Protein AF-A0A5C8A5T3-F1 (afdb_monomer_lite)

Foldseek 3Di:
DDDDDDDPPPPPPPPDDPQPPFAAFFDDFDWDDLQADDDQKAWDTKGDLPPQKIKTWIFDPDPVAGFIWIWIWHADPVRHTDTQEIDDGDHPFPDWDKTWDADVVPGSKTWIFIWTDDQATQFTFTWTDDSYIDTQATAQKFAFDWDDDPPDTDTGGHHQRNQWGWDDDPQKIKIAGNDQWMFGQDPLPPDGGDIDGRSQWMWMAHPVQTIWIGGNNDIHRHDGDD

Structure (mmCIF, N/CA/C/O backbone):
data_AF-A0A5C8A5T3-F1
#
_entry.id   AF-A0A5C8A5T3-F1
#
loop_
_atom_site.group_PDB
_atom_site.id
_atom_site.type_symbol
_atom_site.label_atom_id
_atom_site.label_alt_id
_atom_site.label_comp_id
_atom_site.label_asym_id
_atom_site.label_entity_id
_atom_site.label_seq_id
_atom_site.pdbx_PDB_ins_code
_atom_site.Cartn_x
_atom_site.Cartn_y
_atom_site.Cartn_z
_atom_site.occupancy
_atom_site.B_iso_or_equiv
_atom_site.auth_seq_id
_atom_site.auth_comp_id
_atom_site.auth_asym_id
_atom_site.auth_atom_id
_atom_site.pdbx_PDB_model_num
ATOM 1 N N . MET A 1 1 ? 8.417 -23.555 -68.504 1.00 39.66 1 MET A N 1
ATOM 2 C CA . MET A 1 1 ? 8.091 -22.114 -68.454 1.00 39.66 1 MET A CA 1
ATOM 3 C C . MET A 1 1 ? 7.221 -21.912 -67.224 1.00 39.66 1 MET A C 1
ATOM 5 O O . MET A 1 1 ? 6.251 -22.641 -67.072 1.00 39.66 1 MET A O 1
ATOM 9 N N . ALA A 1 2 ? 7.712 -21.116 -66.277 1.00 37.03 2 ALA A N 1
ATOM 10 C CA . ALA A 1 2 ? 7.408 -21.208 -64.850 1.00 37.03 2 ALA A CA 1
ATOM 11 C C . ALA A 1 2 ? 5.999 -20.727 -64.459 1.00 37.03 2 ALA A C 1
ATOM 13 O O . ALA A 1 2 ? 5.539 -19.694 -64.942 1.00 37.03 2 ALA A O 1
ATOM 14 N N . LEU A 1 3 ? 5.366 -21.459 -63.534 1.00 40.53 3 LEU A N 1
ATOM 15 C CA . LEU A 1 3 ? 4.264 -20.965 -62.711 1.00 40.53 3 LEU A CA 1
ATOM 16 C C . LEU A 1 3 ? 4.840 -20.018 -61.649 1.00 40.53 3 LEU A C 1
ATOM 18 O O . LEU A 1 3 ? 5.664 -20.434 -60.837 1.00 40.53 3 LEU A O 1
ATOM 22 N N . LEU A 1 4 ? 4.397 -18.761 -61.645 1.00 39.84 4 LEU A N 1
ATOM 23 C CA . LEU A 1 4 ? 4.638 -17.823 -60.551 1.00 39.84 4 LEU A CA 1
ATOM 24 C C . LEU A 1 4 ? 3.525 -17.995 -59.516 1.00 39.84 4 LEU A C 1
ATOM 26 O O . LEU A 1 4 ? 2.374 -17.641 -59.758 1.00 39.84 4 LEU A O 1
ATOM 30 N N . TRP A 1 5 ? 3.882 -18.568 -58.369 1.00 37.88 5 TRP A N 1
ATOM 31 C CA . TRP A 1 5 ? 3.085 -18.506 -57.151 1.00 37.88 5 TRP A CA 1
ATOM 32 C C . TRP A 1 5 ? 3.092 -17.073 -56.616 1.00 37.88 5 TRP A C 1
ATOM 34 O O . TRP A 1 5 ? 4.140 -16.531 -56.267 1.00 37.88 5 TRP A O 1
ATOM 44 N N . SER A 1 6 ? 1.913 -16.463 -56.540 1.00 42.59 6 SER A N 1
ATOM 45 C CA . SER A 1 6 ? 1.683 -15.234 -55.789 1.00 42.59 6 SER A CA 1
ATOM 46 C C . SER A 1 6 ? 1.692 -15.570 -54.298 1.00 42.59 6 SER A C 1
ATOM 48 O O . SER A 1 6 ? 0.745 -16.155 -53.779 1.00 42.59 6 SER A O 1
ATOM 50 N N . GLY A 1 7 ? 2.795 -15.251 -53.620 1.00 39.56 7 GLY A N 1
ATOM 51 C CA . GLY A 1 7 ? 2.906 -15.368 -52.170 1.00 39.56 7 GLY A CA 1
ATOM 52 C C . GLY A 1 7 ? 2.033 -14.331 -51.464 1.00 39.56 7 GLY A C 1
ATOM 53 O O . GLY A 1 7 ? 2.170 -13.131 -51.698 1.00 39.56 7 GLY A O 1
ATOM 54 N N . CYS A 1 8 ? 1.147 -14.804 -50.589 1.00 41.94 8 CYS A N 1
ATOM 55 C CA . CYS A 1 8 ? 0.424 -13.991 -49.620 1.00 41.94 8 CYS A CA 1
ATOM 56 C C . CYS A 1 8 ? 1.415 -13.386 -48.615 1.00 41.94 8 CYS A C 1
ATOM 58 O O . CYS A 1 8 ? 1.887 -14.072 -47.712 1.00 41.94 8 CYS A O 1
ATOM 60 N N . GLY A 1 9 ? 1.716 -12.096 -48.755 1.00 36.25 9 GLY A N 1
ATOM 61 C CA . GLY A 1 9 ? 2.409 -11.306 -47.740 1.00 36.25 9 GLY A CA 1
ATOM 62 C C . GLY A 1 9 ? 1.449 -10.889 -46.629 1.00 36.25 9 GLY A C 1
ATOM 63 O O . GLY A 1 9 ? 1.111 -9.717 -46.512 1.00 36.25 9 GLY A O 1
ATOM 64 N N . GLY A 1 10 ? 0.971 -11.851 -45.841 1.00 37.16 10 GLY A N 1
ATOM 65 C CA . GLY A 1 10 ? 0.348 -11.566 -44.554 1.00 37.16 10 GLY A CA 1
ATOM 66 C C . GLY A 1 10 ? 1.459 -11.337 -43.541 1.00 37.16 10 GLY A C 1
ATOM 67 O O . GLY A 1 10 ? 1.995 -12.301 -43.002 1.00 37.16 10 GLY A O 1
ATOM 68 N N . GLY A 1 11 ? 1.846 -10.078 -43.334 1.00 37.31 11 GLY A N 1
ATOM 69 C CA . GLY A 1 11 ? 2.724 -9.692 -42.236 1.00 37.31 11 GLY A CA 1
ATOM 70 C C . GLY A 1 11 ? 2.036 -10.029 -40.921 1.00 37.31 11 GLY A C 1
ATOM 71 O O . GLY A 1 11 ? 1.219 -9.253 -40.433 1.00 37.31 11 GLY A O 1
ATOM 72 N N . GLY A 1 12 ? 2.322 -11.217 -40.391 1.00 36.78 12 GLY A N 1
ATOM 73 C CA . GLY A 1 12 ? 1.976 -11.592 -39.033 1.00 36.78 12 GLY A CA 1
ATOM 74 C C . GLY A 1 12 ? 2.752 -10.681 -38.101 1.00 36.78 12 GLY A C 1
ATOM 75 O O . GLY A 1 12 ? 3.914 -10.938 -37.806 1.00 36.78 12 GLY A O 1
ATOM 76 N N . GLN A 1 13 ? 2.124 -9.579 -37.706 1.00 44.47 13 GLN A N 1
ATOM 77 C CA . GLN A 1 13 ? 2.553 -8.802 -36.561 1.00 44.47 13 GLN A CA 1
ATOM 78 C C . GLN A 1 13 ? 2.568 -9.780 -35.385 1.00 44.47 13 GLN A C 1
ATOM 80 O O . GLN A 1 13 ? 1.523 -10.342 -35.047 1.00 44.47 13 GLN A O 1
ATOM 85 N N . GLU A 1 14 ? 3.756 -10.063 -34.842 1.00 41.38 14 GLU A N 1
ATOM 86 C CA . GLU A 1 14 ? 3.867 -10.828 -33.602 1.00 41.38 14 GLU A CA 1
ATOM 87 C C . GLU A 1 14 ? 2.905 -10.193 -32.595 1.00 41.38 14 GLU A C 1
ATOM 89 O O . GLU A 1 14 ? 2.895 -8.959 -32.476 1.00 41.38 14 GLU A O 1
ATOM 94 N N . PRO A 1 15 ? 2.043 -10.980 -31.925 1.00 44.34 15 PRO A N 1
ATOM 95 C CA . PRO A 1 15 ? 1.207 -10.422 -30.885 1.00 44.34 15 PRO A CA 1
ATOM 96 C C . PRO A 1 15 ? 2.156 -9.782 -29.877 1.00 44.34 15 PRO A C 1
ATOM 98 O O . PRO A 1 15 ? 3.018 -10.455 -29.307 1.00 44.34 15 PRO A O 1
ATOM 101 N N . GLY A 1 16 ? 2.031 -8.462 -29.724 1.00 43.88 16 GLY A N 1
ATOM 102 C CA . GLY A 1 16 ? 2.739 -7.739 -28.683 1.00 43.88 16 GLY A CA 1
ATOM 103 C C . GLY A 1 16 ? 2.479 -8.409 -27.332 1.00 43.88 16 GLY A C 1
ATOM 104 O O . GLY A 1 16 ? 1.502 -9.159 -27.199 1.00 43.88 16 GLY A O 1
ATOM 105 N N . PRO A 1 17 ? 3.341 -8.172 -26.330 1.00 42.84 17 PRO A N 1
ATOM 106 C CA . PRO A 1 17 ? 3.085 -8.676 -24.989 1.00 42.84 17 PRO A CA 1
ATOM 107 C C . PRO A 1 17 ? 1.630 -8.358 -24.611 1.00 42.84 17 PRO A C 1
ATOM 109 O O . PRO A 1 17 ? 1.162 -7.258 -24.928 1.00 42.84 17 PRO A O 1
ATOM 112 N N . PRO A 1 18 ? 0.891 -9.324 -24.032 1.00 45.34 18 PRO A N 1
ATOM 113 C CA . PRO A 1 18 ? -0.519 -9.132 -23.726 1.00 45.34 18 PRO A CA 1
ATOM 114 C C . PRO A 1 18 ? -0.686 -7.825 -22.955 1.00 45.34 18 PRO A C 1
ATOM 116 O O . PRO A 1 18 ? 0.118 -7.524 -22.068 1.00 45.34 18 PRO A O 1
ATOM 119 N N . ALA A 1 19 ? -1.701 -7.041 -23.330 1.00 49.53 19 ALA A N 1
ATOM 120 C CA . ALA A 1 19 ? -2.036 -5.825 -22.608 1.00 49.53 19 ALA A CA 1
ATOM 121 C C . ALA A 1 19 ? -2.160 -6.171 -21.123 1.00 49.53 19 ALA A C 1
ATOM 123 O O . ALA A 1 19 ? -2.786 -7.173 -20.767 1.00 49.53 19 ALA A O 1
ATOM 124 N N . ILE A 1 20 ? -1.524 -5.374 -20.267 1.00 54.00 20 ILE A N 1
ATOM 125 C CA . ILE A 1 20 ? -1.700 -5.527 -18.831 1.00 54.00 20 ILE A CA 1
ATOM 126 C C . ILE A 1 20 ? -3.166 -5.235 -18.541 1.00 54.00 20 ILE A C 1
ATOM 128 O O . ILE A 1 20 ? -3.625 -4.104 -18.681 1.00 54.00 20 ILE A O 1
ATOM 132 N N . GLU A 1 21 ? -3.909 -6.274 -18.178 1.00 57.16 21 GLU A N 1
ATOM 133 C CA . GLU A 1 21 ? -5.245 -6.113 -17.635 1.00 57.16 21 GLU A CA 1
ATOM 134 C C . GLU A 1 21 ? -5.076 -5.516 -16.238 1.00 57.16 21 GLU A C 1
ATOM 136 O O . GLU A 1 21 ? -4.643 -6.179 -15.292 1.00 57.16 21 GLU A O 1
ATOM 141 N N . HIS A 1 22 ? -5.316 -4.212 -16.133 1.00 67.62 22 HIS A N 1
ATOM 142 C CA . HIS A 1 22 ? -5.352 -3.538 -14.850 1.00 67.62 22 HIS A CA 1
ATOM 143 C C . HIS A 1 22 ? -6.471 -4.160 -14.012 1.00 67.62 22 HIS A C 1
ATOM 145 O O . HIS A 1 22 ? -7.637 -4.139 -14.401 1.00 67.62 22 HIS A O 1
ATOM 151 N N . GLY A 1 23 ? -6.095 -4.743 -12.873 1.00 86.12 23 GLY A N 1
ATOM 152 C CA . GLY A 1 23 ? -7.047 -5.275 -11.907 1.00 86.12 23 GLY A CA 1
ATOM 153 C C . GLY A 1 23 ? -7.876 -4.180 -11.225 1.00 86.12 23 GLY A C 1
ATOM 154 O O . GLY A 1 23 ? -7.932 -3.033 -11.666 1.00 86.12 23 GLY A O 1
ATOM 155 N N . ALA A 1 24 ? -8.512 -4.518 -10.108 1.00 92.62 24 ALA A N 1
ATOM 156 C CA . ALA A 1 24 ? -9.347 -3.597 -9.351 1.00 92.62 24 ALA A CA 1
ATOM 157 C C . ALA A 1 24 ? -8.577 -2.335 -8.920 1.00 92.62 24 ALA A C 1
ATOM 159 O O . ALA A 1 24 ? -7.452 -2.407 -8.414 1.00 92.62 24 ALA A O 1
ATOM 160 N N . ALA A 1 25 ? -9.209 -1.176 -9.106 1.00 96.00 25 ALA A N 1
ATOM 161 C CA . ALA A 1 25 ? -8.743 0.090 -8.554 1.00 96.00 25 ALA A CA 1
ATOM 162 C C . ALA A 1 25 ? -8.830 0.090 -7.014 1.00 96.00 25 ALA A C 1
ATOM 164 O O . ALA A 1 25 ? -9.562 -0.725 -6.440 1.00 96.00 25 ALA A O 1
ATOM 165 N N . PRO A 1 26 ? -8.115 1.004 -6.334 1.00 96.88 26 PRO A N 1
ATOM 166 C CA . PRO A 1 26 ? -8.237 1.157 -4.896 1.00 96.88 26 PRO A CA 1
ATOM 167 C C . PRO A 1 26 ? -9.672 1.452 -4.472 1.00 96.88 26 PRO A C 1
ATOM 169 O O . PRO A 1 26 ? -10.405 2.166 -5.162 1.00 96.88 26 PRO A O 1
ATOM 172 N N . VAL A 1 27 ? -10.056 0.957 -3.299 1.00 95.56 27 VAL A N 1
ATOM 173 C CA . VAL A 1 27 ? -11.342 1.292 -2.696 1.00 95.56 27 VAL A CA 1
ATOM 174 C C . VAL A 1 27 ? -11.234 2.623 -1.947 1.00 95.56 27 VAL A C 1
ATOM 176 O O . VAL A 1 27 ? -10.346 2.791 -1.104 1.00 95.56 27 VAL A O 1
ATOM 179 N N . PRO A 1 28 ? -12.118 3.595 -2.225 1.00 94.12 28 PRO A N 1
ATOM 180 C CA . PRO A 1 28 ? -12.131 4.849 -1.492 1.00 94.12 28 PRO A CA 1
ATOM 181 C C . PRO A 1 28 ? -12.803 4.628 -0.135 1.00 94.12 28 PRO A C 1
ATOM 183 O O . PRO A 1 28 ? -14.027 4.697 -0.015 1.00 94.12 28 PRO A O 1
ATOM 186 N N . LEU A 1 29 ? -12.006 4.354 0.899 1.00 94.88 29 LEU A N 1
ATOM 187 C CA . LEU A 1 29 ? -12.517 4.363 2.267 1.00 94.88 29 LEU A CA 1
ATOM 188 C C . LEU A 1 29 ? -12.867 5.794 2.682 1.00 94.88 29 LEU A C 1
ATOM 190 O O . LEU A 1 29 ? -12.173 6.755 2.337 1.00 94.88 29 LEU A O 1
ATOM 194 N N . LYS A 1 30 ? -13.959 5.939 3.433 1.00 94.81 30 LYS A N 1
ATOM 195 C CA . LYS A 1 30 ? -14.413 7.245 3.905 1.00 94.81 30 LYS A CA 1
ATOM 196 C C . LYS A 1 30 ? -13.441 7.763 4.962 1.00 94.81 30 LYS A C 1
ATOM 198 O O . LYS A 1 30 ? -13.308 7.157 6.022 1.00 94.81 30 LYS A O 1
ATOM 203 N N . VAL A 1 31 ? -12.823 8.910 4.694 1.00 94.75 31 VAL A N 1
ATOM 204 C CA . VAL A 1 31 ? -12.079 9.659 5.711 1.00 94.75 31 VAL A CA 1
ATOM 205 C C . VAL A 1 31 ? -13.078 10.297 6.672 1.00 94.75 31 VAL A C 1
ATOM 207 O O . VAL A 1 31 ? -14.065 10.900 6.242 1.00 94.75 31 VAL A O 1
ATOM 210 N N . VAL A 1 32 ? -12.842 10.135 7.968 1.00 92.31 32 VAL A N 1
ATOM 211 C CA . VAL A 1 32 ? -13.657 10.722 9.034 1.00 92.31 32 VAL A CA 1
ATOM 212 C C . VAL A 1 32 ? -12.800 11.636 9.895 1.00 92.31 32 VAL A C 1
ATOM 214 O O . VAL A 1 32 ? -11.586 11.449 9.993 1.00 92.31 32 VAL A O 1
ATOM 217 N N . ASP A 1 33 ? -13.448 12.621 10.510 1.00 86.56 33 ASP A N 1
ATOM 218 C CA . ASP A 1 33 ? -12.805 13.463 11.513 1.00 86.56 33 ASP A CA 1
ATOM 219 C C . ASP A 1 33 ? -12.298 12.610 12.680 1.00 86.56 33 ASP A C 1
ATOM 221 O O . ASP A 1 33 ? -12.789 11.501 12.924 1.00 86.56 33 ASP A O 1
ATOM 225 N N . ASP A 1 34 ? -11.330 13.156 13.414 1.00 78.38 34 ASP A N 1
ATOM 226 C CA . ASP A 1 34 ? -10.874 12.547 14.654 1.00 78.38 34 ASP A CA 1
ATOM 227 C C . ASP A 1 34 ? -12.063 12.355 15.609 1.00 78.38 34 ASP A C 1
ATOM 229 O O . ASP A 1 34 ? -12.750 13.294 16.016 1.00 78.38 34 ASP A O 1
ATOM 233 N N . ASN A 1 35 ? -12.339 11.091 15.895 1.00 72.38 35 ASN A N 1
ATOM 234 C CA . ASN A 1 35 ? -13.516 10.591 16.590 1.00 72.38 35 ASN A CA 1
ATOM 235 C C . ASN A 1 35 ? -13.137 9.903 17.910 1.00 72.38 35 ASN A C 1
ATOM 237 O O . ASN A 1 35 ? -14.004 9.308 18.558 1.00 72.38 35 ASN A O 1
ATOM 241 N N . ILE A 1 36 ? -11.862 9.977 18.304 1.00 78.38 36 ILE A N 1
ATOM 242 C CA . ILE A 1 36 ? -11.328 9.353 19.508 1.00 78.38 36 ILE A CA 1
ATOM 243 C C . ILE A 1 36 ? -10.848 10.420 20.488 1.00 78.38 36 ILE A C 1
ATOM 245 O O . ILE A 1 36 ? -10.167 11.380 20.145 1.00 78.38 36 ILE A O 1
ATOM 249 N N . ARG A 1 37 ? -11.209 10.257 21.759 1.00 69.12 37 ARG A N 1
ATOM 250 C CA . ARG A 1 37 ? -10.741 11.138 22.827 1.00 69.12 37 ARG A CA 1
ATOM 251 C C . ARG A 1 37 ? -9.329 10.712 23.237 1.00 69.12 37 ARG A C 1
ATOM 253 O O . ARG A 1 37 ? -9.187 9.816 24.065 1.00 69.12 37 ARG A O 1
ATOM 260 N N . HIS A 1 38 ? -8.290 11.336 22.681 1.00 63.03 38 HIS A N 1
ATOM 261 C CA . HIS A 1 38 ? -6.905 11.046 23.070 1.00 63.03 38 HIS A CA 1
ATOM 262 C C . HIS A 1 38 ? -6.069 12.288 23.375 1.00 63.03 38 HIS A C 1
ATOM 264 O O . HIS A 1 38 ? -6.065 13.255 22.625 1.00 63.03 38 HIS A O 1
ATOM 270 N N . ASP A 1 39 ? -5.287 12.187 24.454 1.00 54.50 39 ASP A N 1
ATOM 271 C CA . ASP A 1 39 ? -4.361 13.228 24.915 1.00 54.50 39 ASP A CA 1
ATOM 272 C C . ASP A 1 39 ? -2.906 13.006 24.432 1.00 54.50 39 ASP A C 1
ATOM 274 O O . ASP A 1 39 ? -2.034 13.816 24.742 1.00 54.50 39 ASP A O 1
ATOM 278 N N . THR A 1 40 ? -2.597 11.913 23.707 1.00 58.91 40 THR A N 1
ATOM 279 C CA . THR A 1 40 ? -1.194 11.492 23.459 1.00 58.91 40 THR A CA 1
ATOM 280 C C . THR A 1 40 ? -0.836 11.014 22.047 1.00 58.91 40 THR A C 1
ATOM 282 O O . THR A 1 40 ? 0.353 10.909 21.749 1.00 58.91 40 THR A O 1
ATOM 285 N N . LEU A 1 41 ? -1.799 10.718 21.169 1.00 69.25 41 LEU A N 1
ATOM 286 C CA . LEU A 1 41 ? -1.515 10.239 19.810 1.00 69.25 41 LEU A CA 1
ATOM 287 C C . LEU A 1 41 ? -1.545 11.390 18.802 1.00 69.25 41 LEU A C 1
ATOM 289 O O . LEU A 1 41 ? -2.533 12.112 18.713 1.00 69.25 41 LEU A O 1
ATOM 293 N N . LEU A 1 42 ? -0.490 11.524 17.994 1.00 80.31 42 LEU A N 1
ATOM 294 C CA . LEU A 1 42 ? -0.498 12.409 16.828 1.00 80.31 42 LEU A CA 1
ATOM 295 C C . LEU A 1 42 ? -1.191 11.689 15.662 1.00 80.31 42 LEU A C 1
ATOM 297 O O . LEU A 1 42 ? -0.553 10.921 14.938 1.00 80.31 42 LEU A O 1
ATOM 301 N N . ILE A 1 43 ? -2.495 11.901 15.513 1.00 86.25 43 ILE A N 1
ATOM 302 C CA . ILE A 1 43 ? -3.315 11.294 14.457 1.00 86.25 43 ILE A CA 1
ATOM 303 C C . ILE A 1 43 ? -3.213 12.142 13.187 1.00 86.25 43 ILE A C 1
ATOM 305 O O . ILE A 1 43 ? -3.358 13.361 13.233 1.00 86.25 43 ILE A O 1
ATOM 309 N N . GLN A 1 44 ? -2.968 11.496 12.048 1.00 88.06 44 GLN A N 1
ATOM 310 C CA . GLN A 1 44 ? -2.912 12.164 10.742 1.00 88.06 44 GLN A CA 1
ATOM 311 C C . GLN A 1 44 ? -4.232 12.060 9.995 1.00 88.06 44 GLN A C 1
ATOM 313 O O . GLN A 1 44 ? -4.708 13.030 9.412 1.00 88.06 44 GLN A O 1
ATOM 318 N N . THR A 1 45 ? -4.805 10.860 9.976 1.00 91.12 45 THR A N 1
ATOM 319 C CA . THR A 1 45 ? -6.039 10.578 9.252 1.00 91.12 45 THR A CA 1
ATOM 320 C C . THR A 1 45 ? -6.692 9.309 9.787 1.00 91.12 45 THR A C 1
ATOM 322 O O . THR A 1 45 ? -6.003 8.410 10.283 1.00 91.12 45 THR A O 1
ATOM 325 N N . THR A 1 46 ? -8.014 9.238 9.658 1.00 94.19 46 THR A N 1
ATOM 326 C CA . THR A 1 46 ? -8.841 8.114 10.093 1.00 94.19 46 THR A CA 1
ATOM 327 C C . THR A 1 46 ? -9.766 7.699 8.957 1.00 94.19 46 THR A C 1
ATOM 329 O O . THR A 1 46 ? -10.429 8.534 8.346 1.00 94.19 46 THR A O 1
ATOM 332 N N . PHE A 1 47 ? -9.837 6.397 8.705 1.00 95.44 47 PHE A N 1
ATOM 333 C CA . PHE A 1 47 ? -10.662 5.760 7.689 1.00 95.44 47 PHE A CA 1
ATOM 334 C C . PHE A 1 47 ? -11.721 4.878 8.348 1.00 95.44 47 PHE A C 1
ATOM 336 O O . PHE A 1 47 ? -11.413 4.078 9.233 1.00 95.44 47 PHE A O 1
ATOM 343 N N . ASP A 1 48 ? -12.961 4.998 7.889 1.00 94.62 48 ASP A N 1
ATOM 344 C CA . ASP A 1 48 ? -14.045 4.066 8.199 1.00 94.62 48 ASP A CA 1
ATOM 345 C C . ASP A 1 48 ? -13.934 2.830 7.293 1.00 94.62 48 ASP A C 1
ATOM 347 O O . ASP A 1 48 ? -13.949 2.950 6.064 1.00 94.62 48 ASP A O 1
ATOM 351 N N . VAL A 1 49 ? -13.802 1.647 7.902 1.00 93.19 49 VAL A N 1
ATOM 352 C CA . VAL A 1 49 ? -13.686 0.363 7.186 1.00 93.19 49 VAL A CA 1
ATOM 353 C C . VAL A 1 49 ? -15.063 -0.149 6.737 1.00 93.19 49 VAL A C 1
ATOM 355 O O . VAL A 1 49 ? -15.151 -0.982 5.838 1.00 93.19 49 VAL A O 1
ATOM 358 N N . GLY A 1 50 ? -16.152 0.361 7.324 1.00 90.50 50 GLY A N 1
ATOM 359 C CA . GLY A 1 50 ? -17.530 -0.003 6.981 1.00 90.50 50 GLY A CA 1
ATOM 360 C C . GLY A 1 50 ? -18.094 -1.209 7.740 1.00 90.50 50 GLY A C 1
ATOM 361 O O . GLY A 1 50 ? -19.261 -1.548 7.560 1.00 90.50 50 GLY A O 1
ATOM 362 N N . ASP A 1 51 ? -17.309 -1.837 8.618 1.00 90.19 51 ASP A N 1
ATOM 363 C CA . ASP A 1 51 ? -17.714 -2.970 9.469 1.00 90.19 51 ASP A CA 1
ATOM 364 C C . ASP A 1 51 ? -17.891 -2.581 10.951 1.00 90.19 51 ASP A C 1
ATOM 366 O O . ASP A 1 51 ? -17.958 -3.436 11.836 1.00 90.19 51 ASP A O 1
ATOM 370 N N . GLY A 1 52 ? -17.957 -1.275 11.229 1.00 90.06 52 GLY A N 1
ATOM 371 C CA . GLY A 1 52 ? -17.972 -0.722 12.585 1.00 90.06 52 GLY A CA 1
ATOM 372 C C . GLY A 1 52 ? -16.582 -0.585 13.215 1.00 90.06 52 GLY A C 1
ATOM 373 O O . GLY A 1 52 ? -16.480 -0.193 14.380 1.00 90.06 52 GLY A O 1
ATOM 374 N N . THR A 1 53 ? -15.517 -0.889 12.466 1.00 93.94 53 THR A N 1
ATOM 375 C CA . THR A 1 53 ? -14.132 -0.593 12.840 1.00 93.94 53 THR A CA 1
ATOM 376 C C . THR A 1 53 ? -13.540 0.519 11.982 1.00 93.94 53 THR A C 1
ATOM 378 O O . THR A 1 53 ? -14.048 0.875 10.918 1.00 93.94 53 THR A O 1
ATOM 381 N N . TYR A 1 54 ? -12.440 1.074 12.475 1.00 94.69 54 TYR A N 1
ATOM 382 C CA . TYR A 1 54 ? -11.726 2.181 11.861 1.00 94.69 54 TYR A CA 1
ATOM 383 C C . TYR A 1 54 ? -10.245 1.844 11.746 1.00 94.69 54 TYR A C 1
ATOM 385 O O . TYR A 1 54 ? -9.704 1.093 12.565 1.00 94.69 54 TYR A O 1
ATOM 393 N N . VAL A 1 55 ? -9.587 2.439 10.756 1.00 95.00 55 VAL A N 1
ATOM 394 C CA . VAL A 1 55 ? -8.130 2.433 10.616 1.00 95.00 55 VAL A CA 1
ATOM 395 C C . VAL A 1 55 ? -7.627 3.861 10.740 1.00 95.00 55 VAL A C 1
ATOM 397 O O . VAL A 1 55 ? -8.077 4.727 10.003 1.00 95.00 55 VAL A O 1
ATOM 400 N N . MET A 1 56 ? -6.682 4.117 11.638 1.00 93.56 56 MET A N 1
ATOM 401 C CA . MET A 1 56 ? -6.020 5.419 11.746 1.00 93.56 56 MET A CA 1
ATOM 402 C C . MET A 1 56 ? -4.533 5.320 11.437 1.00 93.56 56 MET A C 1
ATOM 404 O O . MET A 1 56 ? -3.879 4.336 11.789 1.00 93.56 56 MET A O 1
ATOM 408 N N . VAL A 1 57 ? -4.005 6.374 10.823 1.00 93.00 57 VAL A N 1
ATOM 409 C CA . VAL A 1 57 ? -2.571 6.648 10.748 1.00 93.00 57 VAL A CA 1
ATOM 410 C C . VAL A 1 57 ? -2.220 7.515 11.947 1.00 93.00 57 VAL A C 1
ATOM 412 O O . VAL A 1 57 ? -2.706 8.643 12.053 1.00 93.00 57 VAL A O 1
ATOM 415 N N . ALA A 1 58 ? -1.381 7.007 12.844 1.00 89.69 58 ALA A N 1
ATOM 416 C CA . ALA A 1 58 ? -0.958 7.767 14.013 1.00 89.69 58 ALA A CA 1
ATOM 417 C C . ALA A 1 58 ? 0.510 7.520 14.364 1.00 89.69 58 ALA A C 1
ATOM 419 O O . ALA A 1 58 ? 1.092 6.483 14.021 1.00 89.69 58 ALA A O 1
ATOM 420 N N . GLY A 1 59 ? 1.090 8.498 15.060 1.00 85.38 59 GLY A N 1
ATOM 421 C CA . GLY A 1 59 ? 2.393 8.366 15.698 1.00 85.38 59 GLY A CA 1
ATOM 422 C C . GLY A 1 59 ? 2.424 7.191 16.671 1.00 85.38 59 GLY A C 1
ATOM 423 O O . GLY A 1 59 ? 1.409 6.800 17.249 1.00 85.38 59 GLY A O 1
ATOM 424 N N . ASN A 1 60 ? 3.600 6.606 16.831 1.00 71.12 60 ASN A N 1
ATOM 425 C CA . ASN A 1 60 ? 3.795 5.500 17.746 1.00 71.12 60 ASN A CA 1
ATOM 426 C C . ASN A 1 60 ? 3.621 5.924 19.219 1.00 71.12 60 ASN A C 1
ATOM 428 O O . ASN A 1 60 ? 4.036 7.008 19.617 1.00 71.12 60 ASN A O 1
ATOM 432 N N . VAL A 1 61 ? 3.050 5.034 20.036 1.00 63.81 61 VAL A N 1
ATOM 433 C CA . VAL A 1 61 ? 2.915 5.214 21.495 1.00 63.81 61 VAL A CA 1
ATOM 434 C C . VAL A 1 61 ? 4.214 4.871 22.230 1.00 63.81 61 VAL A C 1
ATOM 436 O O . VAL A 1 61 ? 4.424 5.335 23.347 1.00 63.81 61 VAL A O 1
ATOM 439 N N . ASP A 1 62 ? 5.081 4.045 21.635 1.00 66.31 62 ASP A N 1
ATOM 440 C CA . ASP A 1 62 ? 6.352 3.668 22.255 1.00 66.31 62 ASP A CA 1
ATOM 441 C C . ASP A 1 62 ? 7.373 4.817 22.145 1.00 66.31 62 ASP A C 1
ATOM 443 O O . ASP A 1 62 ? 7.822 5.120 21.036 1.00 66.31 62 ASP A O 1
ATOM 447 N N . PRO A 1 63 ? 7.783 5.431 23.272 1.00 59.50 63 PRO A N 1
ATOM 448 C CA . PRO A 1 63 ? 8.716 6.556 23.276 1.00 59.50 63 PRO A CA 1
ATOM 449 C C . PRO A 1 63 ? 10.133 6.178 22.824 1.00 59.50 63 PRO A C 1
ATOM 451 O O . PRO A 1 63 ? 10.951 7.065 22.601 1.00 59.50 63 PRO A O 1
ATOM 454 N N . THR A 1 64 ? 10.451 4.884 22.717 1.00 61.62 64 THR A N 1
ATOM 455 C CA . THR A 1 64 ? 11.760 4.395 22.254 1.00 61.62 64 THR A CA 1
ATOM 456 C C . THR A 1 64 ? 11.815 4.129 20.753 1.00 61.62 64 THR A C 1
ATOM 458 O O . THR A 1 64 ? 12.888 3.835 20.226 1.00 61.62 64 THR A O 1
ATOM 461 N N . PHE A 1 65 ? 10.683 4.240 20.055 1.00 61.81 65 PHE A N 1
ATOM 462 C CA . PHE A 1 65 ? 10.588 3.956 18.630 1.00 61.81 65 PHE A CA 1
ATOM 463 C C . PHE A 1 65 ? 9.863 5.096 17.914 1.00 61.81 65 PHE A C 1
ATOM 465 O O . PHE A 1 65 ? 8.641 5.234 17.999 1.00 61.81 65 PHE A O 1
ATOM 472 N N . GLU A 1 66 ? 10.625 5.902 17.182 1.00 64.50 66 GLU A N 1
ATOM 473 C CA . GLU A 1 66 ? 10.095 6.982 16.353 1.00 64.50 66 GLU A CA 1
ATOM 474 C C . GLU A 1 66 ? 9.380 6.425 15.112 1.00 64.50 66 GLU A C 1
ATOM 476 O O . GLU A 1 66 ? 9.786 5.415 14.532 1.00 64.50 66 GLU A O 1
ATOM 481 N N . GLY A 1 67 ? 8.290 7.082 14.710 1.00 78.19 67 GLY A N 1
ATOM 482 C CA . GLY A 1 67 ? 7.592 6.794 13.459 1.00 78.19 67 GLY A CA 1
ATOM 483 C C . GLY A 1 67 ? 6.077 6.688 13.587 1.00 78.19 67 GLY A C 1
ATOM 484 O O . GLY A 1 67 ? 5.477 6.882 14.647 1.00 78.19 67 GLY A O 1
ATOM 485 N N . ILE A 1 68 ? 5.459 6.355 12.461 1.00 88.19 68 ILE A N 1
ATOM 486 C CA . ILE A 1 68 ? 4.009 6.267 12.267 1.00 88.19 68 ILE A CA 1
ATOM 487 C C . ILE A 1 68 ? 3.598 4.843 11.905 1.00 88.19 68 ILE A C 1
ATOM 489 O O . ILE A 1 68 ? 4.376 4.083 11.323 1.00 88.19 68 ILE A O 1
ATOM 493 N N . ARG A 1 69 ? 2.368 4.460 12.240 1.00 90.12 69 ARG A N 1
ATOM 494 C CA . ARG A 1 69 ? 1.818 3.142 11.903 1.00 90.12 69 ARG A CA 1
ATOM 495 C C . ARG A 1 69 ? 0.313 3.195 11.683 1.00 90.12 69 ARG A C 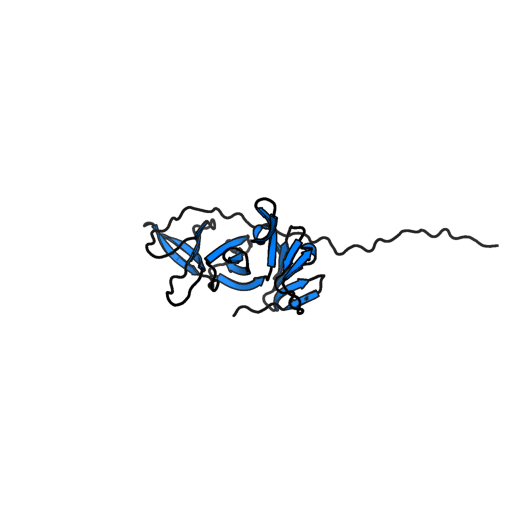1
ATOM 497 O O . ARG A 1 69 ? -0.335 4.191 12.005 1.00 90.12 69 ARG A O 1
ATOM 504 N N . LEU A 1 70 ? -0.227 2.097 11.164 1.00 93.88 70 LEU A N 1
ATOM 505 C CA . LEU A 1 70 ? -1.665 1.878 11.109 1.00 93.88 70 LEU A CA 1
ATOM 506 C C . LEU A 1 70 ? -2.144 1.252 12.413 1.00 93.88 70 LEU A C 1
ATOM 508 O O . LEU A 1 70 ? -1.538 0.306 12.914 1.00 93.88 70 LEU A O 1
ATOM 512 N N . TYR A 1 71 ? -3.263 1.748 12.924 1.00 93.44 71 TYR A N 1
ATOM 513 C CA . TYR A 1 71 ? -4.001 1.143 14.026 1.00 93.44 71 TYR A CA 1
ATOM 514 C C . TYR A 1 71 ? -5.404 0.806 13.554 1.00 93.44 71 TYR A C 1
ATOM 516 O O . TYR A 1 71 ? -6.098 1.678 13.040 1.00 93.44 71 TYR A O 1
ATOM 524 N N . ARG A 1 72 ? -5.845 -0.429 13.790 1.00 94.69 72 ARG A N 1
ATOM 525 C CA . ARG A 1 72 ? -7.249 -0.813 13.660 1.00 94.69 72 ARG A CA 1
ATOM 526 C C . ARG A 1 72 ? -7.896 -0.747 15.034 1.00 94.69 72 ARG A C 1
ATOM 528 O O . ARG A 1 72 ? -7.360 -1.315 15.988 1.00 94.69 72 ARG A O 1
ATOM 535 N N . TYR A 1 73 ? -9.037 -0.083 15.152 1.00 93.56 73 TYR A N 1
ATOM 536 C CA . TYR A 1 73 ? -9.727 0.072 16.431 1.00 93.56 73 TYR A CA 1
ATOM 537 C C . TYR A 1 73 ? -11.250 0.065 16.279 1.00 93.56 73 TYR A C 1
ATOM 539 O O . TYR A 1 73 ? -11.793 0.247 15.190 1.00 93.56 73 TYR A O 1
ATOM 547 N N . ALA A 1 74 ? -11.938 -0.159 17.398 1.00 93.31 74 ALA A N 1
ATOM 548 C CA . ALA A 1 74 ? -13.379 0.031 17.525 1.00 93.31 74 ALA A CA 1
ATOM 549 C C . ALA A 1 74 ? -13.669 1.167 18.511 1.00 93.31 74 ALA A C 1
ATOM 551 O O . ALA A 1 74 ? -13.001 1.273 19.546 1.00 93.31 74 ALA A O 1
ATOM 552 N N . LEU A 1 75 ? -14.676 1.986 18.207 1.00 90.25 75 LEU A N 1
ATOM 553 C CA . LEU A 1 75 ? -15.153 3.024 19.117 1.00 90.25 75 LEU A CA 1
ATOM 554 C C . LEU A 1 75 ? -15.955 2.418 20.270 1.00 90.25 75 LEU A C 1
ATOM 556 O O . LEU A 1 75 ? -16.810 1.552 20.072 1.00 90.25 75 LEU A O 1
ATOM 560 N N . LEU A 1 76 ? -15.689 2.905 21.476 1.00 88.00 76 LEU A N 1
ATOM 561 C CA . LEU A 1 76 ? -16.486 2.640 22.666 1.00 88.00 76 LEU A CA 1
ATOM 562 C C . LEU A 1 76 ? -17.558 3.735 22.845 1.00 88.00 76 LEU A C 1
ATOM 564 O O . LEU A 1 76 ? -17.409 4.838 22.313 1.00 88.00 76 LEU A O 1
ATOM 568 N N . PRO A 1 77 ? -18.647 3.468 23.597 1.00 86.12 77 PRO A N 1
ATOM 569 C CA . PRO A 1 77 ? -19.749 4.423 23.777 1.00 86.12 77 PRO A CA 1
ATOM 570 C C . PRO A 1 77 ? -19.360 5.772 24.401 1.00 86.12 77 PRO A C 1
ATOM 572 O O . PRO A 1 77 ? -20.115 6.733 24.309 1.00 86.12 77 PRO A O 1
ATOM 575 N N . ASP A 1 78 ? -18.208 5.837 25.060 1.00 84.00 78 ASP A N 1
ATOM 576 C CA . ASP A 1 78 ? -17.656 7.012 25.735 1.00 84.00 78 ASP A CA 1
ATOM 577 C C . ASP A 1 78 ? -16.596 7.747 24.891 1.00 84.00 78 ASP A C 1
ATOM 579 O O . ASP A 1 78 ? -15.839 8.561 25.425 1.00 84.00 78 ASP A O 1
ATOM 583 N N . SER A 1 79 ? -16.538 7.458 23.585 1.00 78.44 79 SER A N 1
ATOM 584 C CA . SER A 1 79 ? -15.557 8.000 22.633 1.00 78.44 79 SER A CA 1
ATOM 585 C C . SER A 1 79 ? -14.104 7.597 22.915 1.00 78.44 79 SER A C 1
ATOM 587 O O . SER A 1 79 ? -13.183 8.178 22.341 1.00 78.44 79 SER A O 1
ATOM 589 N N . ASN A 1 80 ? -13.87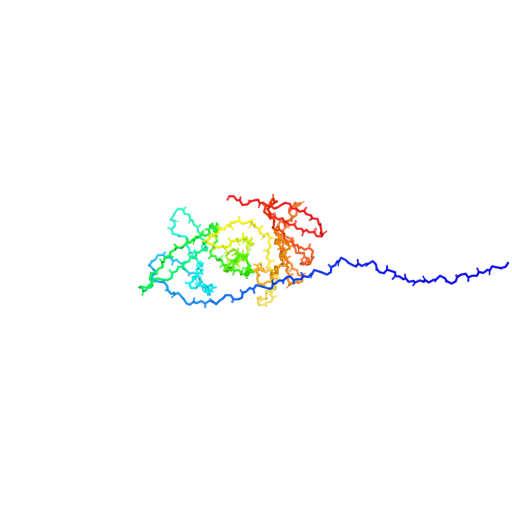5 6.584 23.757 1.00 84.31 80 ASN A N 1
ATOM 590 C CA . ASN A 1 80 ? -12.579 5.917 23.836 1.00 84.31 80 ASN A CA 1
ATOM 591 C C . ASN A 1 80 ? -12.401 4.924 22.679 1.00 84.31 80 ASN A C 1
ATOM 593 O O . ASN A 1 80 ? -13.365 4.382 22.132 1.00 84.31 80 ASN A O 1
ATOM 597 N N . ALA A 1 81 ? -11.147 4.637 22.335 1.00 88.06 81 ALA A N 1
ATOM 598 C CA . ALA A 1 81 ? -10.800 3.621 21.353 1.00 88.06 81 ALA A CA 1
ATOM 599 C C . ALA A 1 81 ? -10.389 2.313 22.036 1.00 88.06 81 ALA A C 1
ATOM 601 O O . ALA A 1 81 ? -9.525 2.295 22.915 1.00 88.06 81 ALA A O 1
ATOM 602 N N . ARG A 1 82 ? -10.937 1.187 21.573 1.00 90.81 82 ARG A N 1
ATOM 603 C CA . ARG A 1 82 ? -10.349 -0.132 21.823 1.00 90.81 82 ARG A CA 1
ATOM 604 C C . ARG A 1 82 ? -9.489 -0.515 20.627 1.00 90.81 82 ARG A C 1
ATOM 606 O O . ARG A 1 82 ? -10.029 -0.893 19.587 1.00 90.81 82 ARG A O 1
ATOM 613 N N . ILE A 1 83 ? -8.168 -0.440 20.786 1.00 91.50 83 ILE A N 1
ATOM 614 C CA . ILE A 1 83 ? -7.216 -0.897 19.767 1.00 91.50 83 ILE A CA 1
ATOM 615 C C . ILE A 1 83 ? -7.367 -2.410 19.581 1.00 91.50 83 ILE A C 1
ATOM 617 O O . ILE A 1 83 ? -7.338 -3.168 20.549 1.00 91.50 83 ILE A O 1
ATOM 621 N N . LEU A 1 84 ? -7.560 -2.829 18.333 1.00 93.75 84 LEU A N 1
ATOM 622 C CA . LEU A 1 84 ? -7.727 -4.226 17.934 1.00 93.75 84 LEU A CA 1
ATOM 623 C C . LEU A 1 84 ? -6.416 -4.796 17.386 1.00 93.75 84 LEU A C 1
ATOM 625 O O . LEU A 1 84 ? -6.049 -5.917 17.722 1.00 93.75 84 LEU A O 1
ATOM 629 N N . ALA A 1 85 ? -5.706 -4.012 16.572 1.00 93.75 85 ALA A N 1
ATOM 630 C CA . ALA A 1 85 ? -4.422 -4.379 15.987 1.00 93.75 85 ALA A CA 1
ATOM 631 C C . ALA A 1 85 ? -3.621 -3.130 15.599 1.00 93.75 85 ALA A C 1
ATOM 633 O O . ALA A 1 85 ? -4.181 -2.043 15.440 1.00 93.75 85 ALA A O 1
ATOM 634 N N . TYR A 1 86 ? -2.315 -3.290 15.397 1.00 92.62 86 TYR A N 1
ATOM 635 C CA . TYR A 1 86 ? -1.448 -2.257 14.833 1.00 92.62 86 TYR A CA 1
ATOM 636 C C . TYR A 1 86 ? -0.421 -2.871 13.878 1.00 92.62 86 TYR A C 1
ATOM 638 O O . TYR A 1 86 ? -0.019 -4.020 14.055 1.00 92.62 86 TYR A O 1
ATOM 646 N N . SER A 1 87 ? -0.011 -2.116 12.860 1.00 92.56 87 SER A N 1
ATOM 647 C CA . SER A 1 87 ? 1.023 -2.539 11.913 1.00 92.56 87 SER A CA 1
ATOM 648 C C . SER A 1 87 ? 2.428 -2.369 12.492 1.00 92.56 87 SER A C 1
ATOM 650 O O . SER A 1 87 ? 2.640 -1.648 13.474 1.00 92.56 87 SER A O 1
ATOM 652 N N . THR A 1 88 ? 3.420 -2.964 11.825 1.00 88.00 88 THR A N 1
ATOM 653 C CA . THR A 1 88 ? 4.812 -2.525 11.979 1.00 88.00 88 THR A CA 1
ATOM 654 C C . THR A 1 88 ? 4.916 -1.036 11.625 1.00 88.00 88 THR A C 1
ATOM 656 O O . THR A 1 88 ? 4.177 -0.530 10.770 1.00 88.00 88 THR A O 1
ATOM 659 N N . GLY A 1 89 ? 5.799 -0.311 12.313 1.00 81.56 89 GLY A N 1
ATOM 660 C CA . GLY A 1 89 ? 6.011 1.113 12.056 1.00 81.56 89 GLY A CA 1
ATOM 661 C C . GLY A 1 89 ? 6.694 1.380 10.713 1.00 81.56 89 GLY A C 1
ATOM 662 O O . GLY A 1 89 ? 7.387 0.517 10.168 1.00 81.56 89 GLY A O 1
ATOM 663 N N . GLY A 1 90 ? 6.491 2.581 10.179 1.00 76.00 90 GLY A N 1
ATOM 664 C CA . GLY A 1 90 ? 7.388 3.189 9.201 1.00 76.00 90 GLY A CA 1
ATOM 665 C C . GLY A 1 90 ? 8.527 3.869 9.931 1.00 76.00 90 GLY A C 1
ATOM 666 O O . GLY A 1 90 ? 8.283 4.830 10.660 1.00 76.00 90 GLY A O 1
ATOM 667 N N . TYR A 1 91 ? 9.739 3.348 9.767 1.00 70.31 91 TYR A N 1
ATOM 668 C CA . TYR A 1 91 ? 10.929 3.937 10.370 1.00 70.31 91 TYR A CA 1
ATOM 669 C C . TYR A 1 91 ? 11.135 5.354 9.813 1.00 70.31 91 TYR A C 1
ATOM 671 O O . TYR A 1 91 ? 10.977 5.553 8.606 1.00 70.31 91 TYR A O 1
ATOM 679 N N . ASP A 1 92 ? 11.440 6.318 10.687 1.00 74.00 92 ASP A N 1
ATOM 680 C CA . ASP A 1 92 ? 11.823 7.701 10.333 1.00 74.00 92 ASP A CA 1
ATOM 681 C C . ASP A 1 92 ? 10.814 8.459 9.437 1.00 74.00 92 ASP A C 1
ATOM 683 O O . ASP A 1 92 ? 11.127 9.454 8.795 1.00 74.00 92 ASP A O 1
ATOM 687 N N . SER A 1 93 ? 9.576 7.968 9.340 1.00 77.00 93 SER A N 1
ATOM 688 C CA . SER A 1 93 ? 8.558 8.545 8.464 1.00 77.00 93 SER A CA 1
ATOM 689 C C . SER A 1 93 ? 7.628 9.451 9.254 1.00 77.00 93 SER A C 1
ATOM 691 O O . SER A 1 93 ? 7.034 9.027 10.248 1.00 77.00 93 SER A O 1
ATOM 693 N N . TRP A 1 94 ? 7.432 10.670 8.754 1.00 79.00 94 TRP A N 1
ATOM 694 C CA . TRP A 1 94 ? 6.508 11.641 9.340 1.00 79.00 94 TRP A CA 1
ATOM 695 C C . TRP A 1 94 ? 5.158 11.681 8.645 1.00 79.00 94 TRP A C 1
ATOM 697 O O . TRP A 1 94 ? 4.255 12.323 9.158 1.00 79.00 94 TRP A O 1
ATOM 707 N N . THR A 1 95 ? 4.986 11.052 7.482 1.00 85.56 95 THR A N 1
ATOM 708 C CA . THR A 1 95 ? 3.699 10.971 6.776 1.00 85.56 95 THR A CA 1
ATOM 709 C C . THR A 1 95 ? 3.474 9.571 6.219 1.00 85.56 95 THR A C 1
ATOM 711 O O . THR A 1 95 ? 4.390 8.967 5.655 1.00 85.56 95 THR A O 1
ATOM 714 N N . MET A 1 96 ? 2.251 9.052 6.383 1.00 91.69 96 MET A N 1
ATOM 715 C CA . MET A 1 96 ? 1.820 7.804 5.756 1.00 91.69 96 MET A CA 1
ATOM 716 C C . MET A 1 96 ? 0.496 8.012 5.034 1.00 91.69 96 MET A C 1
ATOM 718 O O . MET A 1 96 ? -0.483 8.463 5.625 1.00 91.69 96 MET A O 1
ATOM 722 N N . LEU A 1 97 ? 0.465 7.636 3.756 1.00 93.56 97 LEU A N 1
ATOM 723 C CA . LEU A 1 97 ? -0.714 7.752 2.897 1.00 93.56 97 LEU A CA 1
ATOM 724 C C . LEU A 1 97 ? -1.154 6.352 2.441 1.00 93.56 97 LEU A C 1
ATOM 726 O O . LEU A 1 97 ? -0.739 5.895 1.370 1.00 93.56 97 LEU A O 1
ATOM 730 N N . PRO A 1 98 ? -1.950 5.632 3.252 1.00 95.75 98 PRO A N 1
ATOM 731 C CA . PRO A 1 98 ? -2.386 4.288 2.910 1.00 95.75 98 PRO A CA 1
ATOM 732 C C . PRO A 1 98 ? -3.401 4.309 1.766 1.00 95.75 98 PRO A C 1
ATOM 734 O O . PRO A 1 98 ? -4.316 5.128 1.730 1.00 95.75 98 PRO A O 1
ATOM 737 N N . THR A 1 99 ? -3.244 3.371 0.839 1.00 97.69 99 THR A N 1
ATOM 738 C CA . THR A 1 99 ? -4.201 3.102 -0.236 1.00 97.69 99 THR A CA 1
ATOM 739 C C . THR A 1 99 ? -4.729 1.681 -0.096 1.00 97.69 99 THR A C 1
ATOM 741 O O . THR A 1 99 ? -3.939 0.743 -0.007 1.00 97.69 99 THR A O 1
ATOM 744 N N . PHE A 1 100 ? -6.051 1.520 -0.063 1.00 97.75 100 PHE A N 1
ATOM 745 C CA . PHE A 1 100 ? -6.710 0.260 0.278 1.00 97.75 100 PHE A CA 1
ATOM 746 C C . PHE A 1 100 ? -7.220 -0.464 -0.967 1.00 97.75 100 PHE A C 1
ATOM 748 O O . PHE A 1 100 ? -7.770 0.154 -1.874 1.00 97.75 100 PHE A O 1
ATOM 755 N N . PHE A 1 101 ? -7.107 -1.786 -0.973 1.00 96.81 101 PHE A N 1
ATOM 756 C CA . PHE A 1 101 ? -7.683 -2.680 -1.970 1.00 96.81 101 PHE A CA 1
ATOM 757 C C . PHE A 1 101 ? -8.462 -3.767 -1.238 1.00 96.81 101 PHE A C 1
ATOM 759 O O . PHE A 1 101 ? -7.875 -4.523 -0.463 1.00 96.81 101 PHE A O 1
ATOM 766 N N . SER A 1 102 ? -9.776 -3.845 -1.442 1.00 93.31 102 SER A N 1
ATOM 767 C CA . SER A 1 102 ? -10.589 -4.869 -0.781 1.00 93.31 102 SER A CA 1
ATOM 768 C C . SER A 1 102 ? -10.35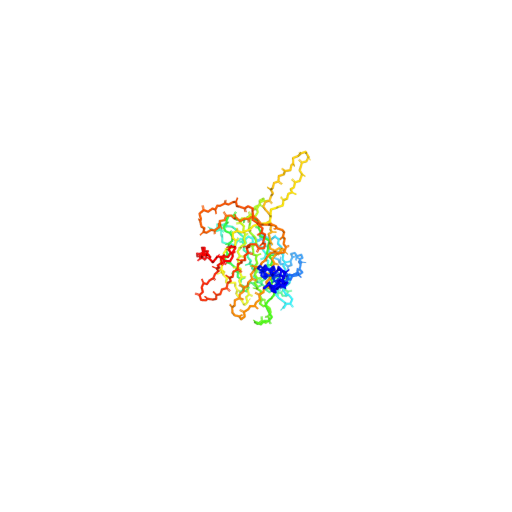6 -6.248 -1.387 1.00 93.31 102 SER A C 1
ATOM 770 O O . SER A 1 102 ? -10.318 -6.412 -2.606 1.00 93.31 102 SER A O 1
ATOM 772 N N . ILE A 1 103 ? -10.277 -7.248 -0.516 1.00 90.75 103 ILE A N 1
ATOM 773 C CA . ILE A 1 103 ? -10.349 -8.664 -0.864 1.00 90.75 103 ILE A CA 1
ATOM 774 C C . ILE A 1 103 ? -11.726 -9.158 -0.419 1.00 90.75 103 ILE A C 1
ATOM 776 O O . ILE A 1 103 ? -12.154 -8.905 0.706 1.00 90.75 103 ILE A O 1
ATOM 780 N N . SER A 1 104 ? -12.455 -9.818 -1.319 1.00 84.50 104 SER A N 1
ATOM 781 C CA . SER A 1 104 ? -13.854 -10.191 -1.071 1.00 84.50 104 SER A CA 1
ATOM 782 C C . SER A 1 104 ? -14.025 -11.365 -0.105 1.00 84.50 104 SER A C 1
ATOM 784 O O . SER A 1 104 ? -15.091 -11.482 0.497 1.00 84.50 104 SER A O 1
ATOM 786 N N . ASP A 1 105 ? -13.010 -12.220 0.042 1.00 82.12 105 ASP A N 1
ATOM 787 C CA . ASP A 1 105 ? -13.063 -13.416 0.883 1.00 82.12 105 ASP A CA 1
ATOM 788 C C . ASP A 1 105 ? -11.750 -13.596 1.678 1.00 82.12 105 ASP A C 1
ATOM 790 O O . ASP A 1 105 ? -10.702 -13.789 1.057 1.00 82.12 105 ASP A O 1
ATOM 794 N N . PRO A 1 106 ? -11.773 -13.509 3.025 1.00 83.94 106 PRO A N 1
ATOM 795 C CA . PRO A 1 106 ? -12.943 -13.200 3.849 1.00 83.94 106 PRO A CA 1
ATOM 796 C C . PRO A 1 106 ? -13.349 -11.712 3.768 1.00 83.94 106 PRO A C 1
ATOM 798 O O . PRO A 1 106 ? -12.489 -10.849 3.567 1.00 83.94 106 PRO A O 1
ATOM 801 N N . PRO A 1 107 ? -14.637 -11.364 3.966 1.00 85.50 107 PRO A N 1
ATOM 802 C CA . PRO A 1 107 ? -15.087 -9.971 3.973 1.00 85.50 107 PRO A CA 1
ATOM 803 C C . PRO A 1 107 ? -14.364 -9.106 5.015 1.00 85.50 107 PRO A C 1
ATOM 805 O O . PRO A 1 107 ? -14.046 -9.568 6.109 1.00 85.50 107 PRO A O 1
ATOM 808 N N . GLY A 1 108 ? -14.143 -7.829 4.689 1.00 84.69 108 GLY A N 1
ATOM 809 C CA . GLY A 1 108 ? -13.418 -6.882 5.553 1.00 84.69 108 GLY A CA 1
ATOM 810 C C . GLY A 1 108 ? -11.891 -6.965 5.432 1.00 84.69 108 GLY A C 1
ATOM 811 O O . GLY A 1 108 ? -11.178 -6.173 6.051 1.00 84.69 108 GLY A O 1
ATOM 812 N N . THR A 1 109 ? -11.388 -7.876 4.601 1.00 93.56 109 THR A N 1
ATOM 813 C CA . THR A 1 109 ? -9.962 -8.023 4.304 1.00 93.56 109 THR A CA 1
ATOM 814 C C . THR A 1 109 ? -9.492 -6.975 3.305 1.00 93.56 109 THR A C 1
ATOM 816 O O . THR A 1 109 ? -10.164 -6.707 2.306 1.00 93.56 109 THR A O 1
ATOM 819 N N . HIS A 1 110 ? -8.311 -6.406 3.542 1.00 96.81 110 HIS A N 1
ATOM 820 C CA . HIS A 1 110 ? -7.697 -5.439 2.640 1.00 96.81 110 HIS A CA 1
ATOM 821 C C . HIS A 1 110 ? -6.214 -5.728 2.415 1.00 96.81 110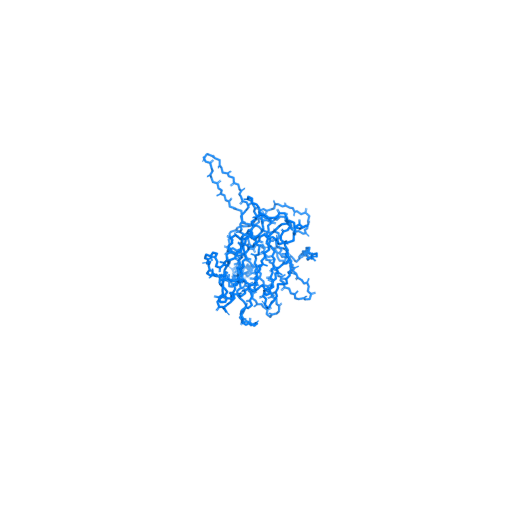 HIS A C 1
ATOM 823 O O . HIS A 1 110 ? -5.482 -6.029 3.354 1.00 96.81 110 HIS A O 1
ATOM 829 N N . LEU A 1 111 ? -5.750 -5.542 1.181 1.00 97.25 111 LEU A N 1
ATOM 830 C CA . LEU A 1 111 ? -4.348 -5.221 0.926 1.00 97.25 111 LEU A CA 1
ATOM 831 C C . LEU A 1 111 ? -4.179 -3.707 0.962 1.00 97.25 111 LEU A C 1
ATOM 833 O O . LEU A 1 111 ? -5.028 -2.962 0.474 1.00 97.25 111 LEU A O 1
ATOM 837 N N . ILE A 1 112 ? -3.084 -3.249 1.550 1.00 97.94 112 ILE A N 1
ATOM 838 C CA . ILE A 1 112 ? -2.823 -1.833 1.767 1.00 97.94 112 ILE A CA 1
ATOM 839 C C . ILE A 1 112 ? -1.442 -1.513 1.215 1.00 97.94 112 ILE A C 1
ATOM 841 O O . ILE A 1 112 ? -0.452 -2.112 1.629 1.00 97.94 112 ILE A O 1
ATOM 845 N N . LEU A 1 113 ? -1.378 -0.542 0.307 1.00 97.50 113 LEU A N 1
ATOM 846 C CA . LEU A 1 113 ? -0.136 0.128 -0.060 1.00 97.50 113 LEU A CA 1
ATOM 847 C C . LEU A 1 113 ? 0.034 1.325 0.872 1.00 97.50 113 LEU A C 1
ATOM 849 O O . LEU A 1 113 ? -0.577 2.375 0.675 1.00 97.50 113 LEU A O 1
ATOM 853 N N . ALA A 1 114 ? 0.807 1.134 1.937 1.00 95.44 114 ALA A N 1
ATOM 854 C CA . ALA A 1 114 ? 1.139 2.177 2.893 1.00 95.44 114 ALA A CA 1
ATOM 855 C C . ALA A 1 114 ? 2.338 2.969 2.371 1.00 95.44 114 ALA A C 1
ATOM 857 O O . ALA A 1 114 ? 3.488 2.544 2.514 1.00 95.44 114 ALA A O 1
ATOM 858 N N . ASN A 1 115 ? 2.061 4.111 1.743 1.00 94.62 115 ASN A N 1
ATOM 859 C CA . ASN A 1 115 ? 3.113 5.024 1.331 1.00 94.62 115 ASN A CA 1
ATOM 860 C C . ASN A 1 115 ? 3.799 5.624 2.551 1.00 94.62 115 ASN A C 1
ATOM 862 O O . ASN A 1 115 ? 3.108 6.051 3.471 1.00 94.62 115 ASN A O 1
ATOM 866 N N . PHE A 1 116 ? 5.123 5.709 2.515 1.00 88.50 116 PHE A N 1
ATOM 867 C CA . PHE A 1 116 ? 5.923 6.378 3.534 1.00 88.50 116 PHE A CA 1
ATOM 868 C C . PHE A 1 116 ? 6.690 7.549 2.950 1.00 88.50 116 PHE A C 1
ATOM 870 O O . PHE A 1 116 ? 7.100 7.500 1.788 1.00 88.50 116 PHE A O 1
ATOM 877 N N . GLY A 1 117 ? 6.922 8.567 3.773 1.00 84.88 117 GLY A N 1
ATOM 878 C CA . GLY A 1 117 ? 7.822 9.651 3.430 1.00 84.88 117 GLY A CA 1
ATOM 879 C C . GLY A 1 117 ? 7.737 10.851 4.361 1.00 84.88 117 GLY A C 1
ATOM 880 O O . GLY A 1 117 ? 7.062 10.844 5.395 1.00 84.88 117 GLY A O 1
ATOM 881 N N . GLU A 1 118 ? 8.419 11.907 3.931 1.00 78.38 118 GLU A N 1
ATOM 882 C CA . GLU A 1 118 ? 8.309 13.257 4.481 1.00 78.38 118 GLU A CA 1
ATOM 883 C C . GLU A 1 118 ? 7.784 14.209 3.399 1.00 78.38 118 GLU A C 1
ATOM 885 O O . GLU A 1 118 ? 6.586 14.303 3.146 1.00 78.38 118 GLU A O 1
ATOM 890 N N . ARG A 1 119 ? 8.703 14.904 2.715 1.00 82.12 119 ARG A N 1
ATOM 891 C CA . ARG A 1 119 ? 8.409 15.757 1.561 1.00 82.12 119 ARG A CA 1
ATOM 892 C C . ARG A 1 119 ? 8.199 14.947 0.292 1.00 82.12 119 ARG A C 1
ATOM 894 O O . ARG A 1 119 ? 7.492 15.408 -0.600 1.00 82.12 119 ARG A O 1
ATOM 901 N N . GLU A 1 120 ? 8.822 13.779 0.217 1.00 90.06 120 GLU A N 1
ATOM 902 C CA . GLU A 1 120 ? 8.760 12.857 -0.907 1.00 90.06 120 GLU A CA 1
ATOM 903 C C . GLU A 1 120 ? 8.485 11.445 -0.412 1.00 90.06 120 GLU A C 1
ATOM 905 O O . GLU A 1 120 ? 8.852 11.084 0.706 1.00 90.06 120 GLU A O 1
ATOM 910 N N . SER A 1 121 ? 7.848 10.661 -1.276 1.00 92.81 121 SER A N 1
ATOM 911 C CA . SER A 1 121 ? 7.656 9.232 -1.091 1.00 92.81 121 SER A CA 1
ATOM 912 C C . SER A 1 121 ? 9.008 8.521 -0.999 1.00 92.81 121 SER A C 1
ATOM 914 O O . SER A 1 121 ? 9.957 8.898 -1.685 1.00 92.81 121 SER A O 1
ATOM 916 N N . TRP A 1 122 ? 9.071 7.459 -0.203 1.00 92.00 122 TRP A N 1
ATOM 917 C CA . TRP A 1 122 ? 10.183 6.504 -0.134 1.00 92.00 122 TRP A CA 1
ATOM 918 C C . TRP A 1 122 ? 9.787 5.102 -0.614 1.00 92.00 122 TRP A C 1
ATOM 920 O O . TRP A 1 122 ? 10.604 4.192 -0.585 1.00 92.00 122 TRP A O 1
ATOM 930 N N . GLY A 1 123 ? 8.538 4.919 -1.052 1.00 94.12 123 GLY A N 1
ATOM 931 C CA . GLY A 1 123 ? 8.006 3.642 -1.526 1.00 94.12 123 GLY A CA 1
ATOM 932 C C . GLY A 1 123 ? 6.693 3.269 -0.846 1.00 94.12 123 GLY A C 1
ATOM 933 O O . GLY A 1 123 ? 6.048 4.105 -0.202 1.00 94.12 123 GLY A O 1
ATOM 934 N N . GLN A 1 124 ? 6.277 2.016 -1.023 1.00 95.12 124 GLN A N 1
ATOM 935 C CA . GLN A 1 124 ? 5.029 1.482 -0.477 1.00 95.12 124 GLN A CA 1
ATOM 936 C C . GLN A 1 124 ? 5.320 0.230 0.339 1.00 95.12 124 GLN A C 1
ATOM 938 O O . GLN A 1 124 ? 5.804 -0.758 -0.206 1.00 95.12 124 GLN A O 1
ATOM 943 N N . LYS A 1 125 ? 4.958 0.205 1.617 1.00 94.50 125 LYS A N 1
ATOM 944 C CA . LYS A 1 125 ? 4.876 -1.073 2.326 1.00 94.50 125 LYS A CA 1
ATOM 945 C C . LYS A 1 125 ? 3.572 -1.757 1.970 1.00 94.50 125 LYS A C 1
ATOM 947 O O . LYS A 1 125 ? 2.509 -1.139 2.038 1.00 94.50 125 LYS A O 1
ATOM 952 N N . LEU A 1 126 ? 3.665 -3.026 1.603 1.00 96.44 126 LEU A N 1
ATOM 953 C CA . LEU A 1 126 ? 2.512 -3.866 1.356 1.00 96.44 126 LEU A CA 1
ATOM 954 C C . LEU A 1 126 ? 2.091 -4.518 2.666 1.00 96.44 126 LEU A C 1
ATOM 956 O O . LEU A 1 126 ? 2.820 -5.328 3.231 1.00 96.44 126 LEU A O 1
ATOM 960 N N . LEU A 1 127 ? 0.902 -4.170 3.137 1.00 96.75 127 LEU A N 1
ATOM 961 C CA . LEU A 1 127 ? 0.307 -4.770 4.322 1.00 96.75 127 LEU A CA 1
ATOM 962 C C . LEU A 1 127 ? -0.920 -5.581 3.922 1.00 96.75 127 LEU A C 1
ATOM 964 O O . LEU A 1 127 ? -1.729 -5.137 3.111 1.00 96.75 127 LEU A O 1
ATOM 968 N N . TYR A 1 128 ? -1.081 -6.743 4.537 1.00 96.38 128 TYR A N 1
ATOM 969 C CA . TYR A 1 128 ? -2.339 -7.474 4.552 1.00 96.38 128 TYR A CA 1
ATOM 970 C C . TYR A 1 128 ? -3.056 -7.193 5.866 1.00 96.38 128 TYR A C 1
ATOM 972 O O . TYR A 1 128 ? -2.470 -7.351 6.938 1.00 96.38 128 TYR A O 1
ATOM 980 N N . MET A 1 129 ? -4.303 -6.747 5.774 1.00 96.69 129 MET A N 1
ATOM 981 C CA . MET A 1 129 ? -5.162 -6.468 6.912 1.00 96.69 129 MET A CA 1
ATOM 982 C C . MET A 1 129 ? -6.363 -7.402 6.894 1.00 96.69 129 MET A C 1
ATOM 984 O O . MET A 1 129 ? -7.245 -7.273 6.047 1.00 96.69 129 MET A O 1
ATOM 988 N N . ASP A 1 130 ? -6.420 -8.278 7.885 1.00 93.62 130 ASP A N 1
ATOM 989 C CA . ASP A 1 130 ? -7.618 -9.008 8.277 1.00 93.62 130 ASP A CA 1
ATOM 990 C C . ASP A 1 130 ? -7.988 -8.588 9.712 1.00 93.62 130 ASP A C 1
ATOM 992 O O . ASP A 1 130 ? -8.095 -7.398 10.009 1.00 93.62 130 ASP A O 1
ATOM 996 N N . SER A 1 131 ? -8.148 -9.531 10.638 1.00 91.31 131 SER A N 1
ATOM 997 C CA . SER A 1 131 ? -8.120 -9.287 12.084 1.00 91.31 131 SER A CA 1
ATOM 998 C C . SER A 1 131 ? -6.837 -8.618 12.612 1.00 91.31 131 SER A C 1
ATOM 1000 O O . SER A 1 131 ? -6.883 -7.945 13.641 1.00 91.31 131 SER A O 1
ATOM 1002 N N . THR A 1 132 ? -5.710 -8.781 11.919 1.00 94.81 132 THR A N 1
ATOM 1003 C CA . THR A 1 132 ? -4.385 -8.253 12.269 1.00 94.81 132 THR A CA 1
ATOM 1004 C C . THR A 1 132 ? -3.739 -7.573 11.059 1.00 94.81 132 THR A C 1
ATOM 1006 O O . THR A 1 132 ? -4.308 -7.566 9.970 1.00 94.81 132 THR A O 1
ATOM 1009 N N . PHE A 1 133 ? -2.551 -6.992 11.244 1.00 95.88 133 PHE A N 1
ATOM 1010 C CA . PHE A 1 133 ? -1.717 -6.516 10.141 1.00 95.88 133 PHE A CA 1
ATOM 1011 C C . PHE A 1 133 ? -0.528 -7.454 9.941 1.00 95.88 133 PHE A C 1
ATOM 1013 O O . PHE A 1 133 ? 0.218 -7.710 10.885 1.00 95.88 133 PHE A O 1
ATOM 1020 N N . THR A 1 134 ? -0.315 -7.900 8.705 1.00 95.31 134 THR A N 1
ATOM 1021 C CA . THR A 1 134 ? 0.869 -8.663 8.292 1.00 95.31 134 THR A CA 1
ATOM 1022 C C . THR A 1 134 ? 1.670 -7.855 7.277 1.00 95.31 134 THR A C 1
ATOM 1024 O O . THR A 1 134 ? 1.113 -7.378 6.288 1.00 95.31 134 THR A O 1
ATOM 1027 N N . ASP A 1 135 ? 2.971 -7.694 7.520 1.00 94.50 135 ASP A N 1
ATOM 1028 C CA . ASP A 1 135 ? 3.902 -7.056 6.585 1.00 94.50 135 ASP A CA 1
ATOM 1029 C C . ASP A 1 135 ? 4.299 -8.050 5.489 1.00 94.50 135 ASP A C 1
ATOM 1031 O O . ASP A 1 135 ? 4.853 -9.112 5.775 1.00 94.50 135 ASP A O 1
ATOM 1035 N N . LEU A 1 136 ? 3.961 -7.733 4.239 1.00 94.94 136 LEU A N 1
ATOM 1036 C CA . LEU A 1 136 ? 4.195 -8.606 3.090 1.00 94.94 136 LEU A CA 1
ATOM 1037 C C . LEU A 1 136 ? 5.444 -8.224 2.293 1.00 94.94 136 LEU A C 1
ATOM 1039 O O . LEU A 1 136 ? 5.881 -9.000 1.440 1.00 94.94 136 LEU A O 1
ATOM 1043 N N . GLY A 1 137 ? 6.016 -7.047 2.545 1.00 94.44 137 GLY A N 1
ATOM 1044 C CA . GLY A 1 137 ? 7.179 -6.546 1.827 1.00 94.44 137 GLY A CA 1
ATOM 1045 C C . GLY A 1 137 ? 7.071 -5.075 1.464 1.00 94.44 137 GLY A C 1
ATOM 1046 O O . GLY A 1 137 ? 6.153 -4.358 1.862 1.00 94.44 137 GLY A O 1
ATOM 1047 N N . PHE A 1 138 ? 8.039 -4.632 0.673 1.00 94.31 138 PHE A N 1
ATOM 1048 C CA . PHE A 1 138 ? 8.172 -3.247 0.257 1.00 94.31 138 PHE A CA 1
ATOM 1049 C C . PHE A 1 138 ? 8.245 -3.154 -1.266 1.00 94.31 138 PHE A C 1
ATOM 1051 O O . PHE A 1 138 ? 8.949 -3.926 -1.915 1.00 94.31 138 PHE A O 1
ATOM 1058 N N . LEU A 1 139 ? 7.482 -2.226 -1.833 1.00 96.12 139 LEU A N 1
ATOM 1059 C CA . LEU A 1 139 ? 7.511 -1.880 -3.241 1.00 96.12 139 LEU A CA 1
ATOM 1060 C C . LEU A 1 139 ? 8.323 -0.591 -3.378 1.00 96.12 139 LEU A C 1
ATOM 1062 O O . LEU A 1 139 ? 7.870 0.489 -2.986 1.00 96.12 139 LEU A O 1
ATOM 1066 N N . ASP A 1 140 ? 9.509 -0.723 -3.961 1.00 95.31 140 ASP A N 1
ATOM 1067 C CA . ASP A 1 140 ? 10.467 0.347 -4.249 1.00 95.31 140 ASP A CA 1
ATOM 1068 C C . ASP A 1 140 ? 10.012 1.253 -5.407 1.00 95.31 140 ASP A C 1
ATOM 1070 O O . ASP A 1 140 ? 10.757 1.496 -6.356 1.00 95.31 140 ASP A O 1
ATOM 1074 N N . VAL A 1 141 ? 8.783 1.779 -5.341 1.00 96.81 141 VAL A N 1
ATOM 1075 C CA . VAL A 1 141 ? 8.209 2.634 -6.389 1.00 96.81 141 VAL A CA 1
ATOM 1076 C C . VAL A 1 141 ? 7.485 3.877 -5.870 1.00 96.81 141 VAL A C 1
ATOM 1078 O O . VAL A 1 141 ? 6.838 3.873 -4.819 1.00 96.81 141 VAL A O 1
ATOM 1081 N N . ALA A 1 142 ? 7.554 4.946 -6.662 1.00 97.62 142 ALA A N 1
ATOM 1082 C CA . ALA A 1 142 ? 6.840 6.202 -6.457 1.00 97.62 142 ALA A CA 1
ATOM 1083 C C . ALA A 1 142 ? 6.271 6.747 -7.775 1.00 97.62 142 ALA A C 1
ATOM 1085 O O . ALA A 1 142 ? 6.668 6.335 -8.868 1.00 97.62 142 ALA A O 1
ATOM 1086 N N . TYR A 1 143 ? 5.337 7.692 -7.664 1.00 97.44 143 TYR A N 1
ATOM 1087 C CA . TYR A 1 143 ? 4.822 8.431 -8.808 1.00 97.44 143 TYR A CA 1
ATOM 1088 C C . TYR A 1 143 ? 5.764 9.604 -9.134 1.00 97.44 143 TYR A C 1
ATOM 1090 O O . TYR A 1 143 ? 6.046 10.408 -8.241 1.00 97.44 143 TYR A O 1
ATOM 1098 N N . PRO A 1 144 ? 6.290 9.698 -10.369 1.00 96.38 144 PRO A N 1
ATOM 1099 C CA . PRO A 1 144 ? 7.168 10.780 -10.803 1.00 96.38 144 PRO A CA 1
ATOM 1100 C C . PRO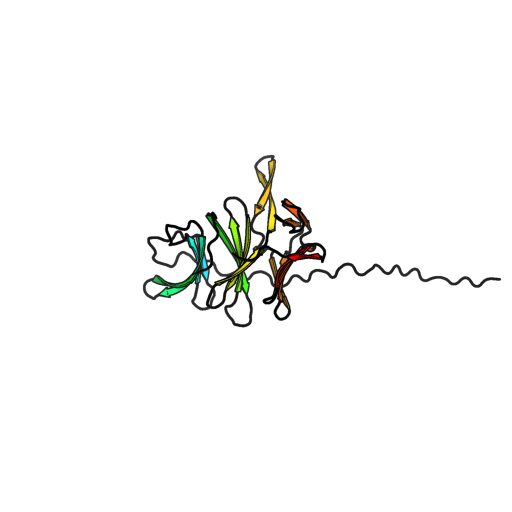 A 1 144 ? 6.335 12.005 -11.219 1.00 96.38 144 PRO A C 1
ATOM 1102 O O . PRO A 1 144 ? 6.044 12.218 -12.397 1.00 96.38 144 PRO A O 1
ATOM 1105 N N . GLU A 1 145 ? 5.932 12.819 -10.247 1.00 94.06 145 GLU A N 1
ATOM 1106 C CA . GLU A 1 145 ? 5.117 14.011 -10.481 1.00 94.06 145 GLU A CA 1
ATOM 1107 C C . GLU A 1 145 ? 5.981 15.199 -10.912 1.00 94.06 145 GLU A C 1
ATOM 1109 O O . GLU A 1 145 ? 6.937 15.568 -10.233 1.00 94.06 145 GLU A O 1
ATOM 1114 N N . HIS A 1 146 ? 5.641 15.830 -12.035 1.00 90.62 146 HIS A N 1
ATOM 1115 C CA . HIS A 1 146 ? 6.303 17.056 -12.472 1.00 90.62 146 HIS A CA 1
ATOM 1116 C C . HIS A 1 146 ? 5.571 18.258 -11.888 1.00 90.62 146 HIS A C 1
ATOM 1118 O O . HIS A 1 146 ? 4.403 18.488 -12.203 1.00 90.62 146 HIS A O 1
ATOM 1124 N N . ILE A 1 147 ? 6.263 19.035 -11.061 1.00 89.56 147 ILE A N 1
ATOM 1125 C CA . ILE A 1 147 ? 5.710 20.232 -10.433 1.00 89.56 147 ILE A CA 1
ATOM 1126 C C . ILE A 1 147 ? 6.455 21.451 -10.963 1.00 89.56 147 ILE A C 1
ATOM 1128 O O . ILE A 1 147 ? 7.677 21.445 -11.108 1.00 89.56 147 ILE A O 1
ATOM 1132 N N . ASN A 1 148 ? 5.695 22.500 -11.268 1.00 89.94 148 ASN A N 1
ATOM 1133 C CA . ASN A 1 148 ? 6.229 23.786 -11.693 1.00 89.94 148 ASN A CA 1
ATOM 1134 C C . ASN A 1 148 ? 6.170 24.765 -10.518 1.00 89.94 148 ASN A C 1
ATOM 1136 O O . ASN A 1 148 ? 5.083 25.067 -10.024 1.00 89.94 148 ASN A O 1
ATOM 1140 N N . GLU A 1 149 ? 7.319 25.292 -10.103 1.00 84.69 149 GLU A N 1
ATOM 1141 C CA . GLU A 1 149 ? 7.408 26.425 -9.179 1.00 84.69 149 GLU A CA 1
ATOM 1142 C C . GLU A 1 149 ? 8.108 27.593 -9.869 1.00 84.69 149 GLU A C 1
ATOM 1144 O O . GLU A 1 149 ? 9.301 27.546 -10.180 1.00 84.69 149 GLU A O 1
ATOM 1149 N N . GLY A 1 150 ? 7.341 28.656 -10.130 1.00 85.88 150 GLY A N 1
ATOM 1150 C CA . GLY A 1 150 ? 7.802 29.768 -10.956 1.00 85.88 150 GLY A CA 1
ATOM 1151 C C . GLY A 1 150 ? 8.188 29.279 -12.353 1.00 85.88 150 GLY A C 1
ATOM 1152 O O . GLY A 1 150 ? 7.382 28.644 -13.029 1.00 85.88 150 GLY A O 1
ATOM 1153 N N . ASP A 1 151 ? 9.433 29.543 -12.746 1.00 88.69 151 ASP A N 1
ATOM 1154 C CA . ASP A 1 151 ? 9.984 29.168 -14.055 1.00 88.69 151 ASP A CA 1
ATOM 1155 C C . ASP A 1 151 ? 10.752 27.831 -14.033 1.00 88.69 151 ASP A C 1
ATOM 1157 O O . ASP A 1 151 ? 11.393 27.468 -15.019 1.00 88.69 151 ASP A O 1
ATOM 1161 N N . THR A 1 152 ? 10.739 27.101 -12.909 1.00 83.75 152 THR A N 1
ATOM 1162 C CA . THR A 1 152 ? 11.466 25.830 -12.760 1.00 83.75 152 THR A CA 1
ATOM 1163 C C . THR A 1 152 ? 10.501 24.654 -12.672 1.00 83.75 152 THR A C 1
ATOM 1165 O O . THR A 1 152 ? 9.597 24.640 -11.837 1.00 83.75 152 THR A O 1
ATOM 1168 N N . THR A 1 153 ? 10.735 23.635 -13.497 1.00 88.12 153 THR A N 1
ATOM 1169 C CA . THR A 1 153 ? 10.087 22.325 -13.374 1.00 88.12 153 THR A CA 1
ATOM 1170 C C . THR A 1 153 ? 10.999 21.391 -12.591 1.00 88.12 153 THR A C 1
ATOM 1172 O O . THR A 1 153 ? 12.162 21.213 -12.958 1.00 88.12 153 THR A O 1
ATOM 1175 N N . TYR A 1 154 ? 10.476 20.770 -11.540 1.00 88.88 154 TYR A N 1
ATOM 1176 C CA . TYR A 1 154 ? 11.169 19.720 -10.803 1.00 88.88 154 TYR A CA 1
ATOM 1177 C C . TYR A 1 154 ? 10.336 18.441 -10.763 1.00 88.88 154 TYR A C 1
ATOM 1179 O O . TYR A 1 154 ? 9.108 18.460 -10.856 1.00 88.88 154 TYR A O 1
ATOM 1187 N N . LEU A 1 155 ? 11.037 17.316 -10.637 1.00 90.56 155 LEU A N 1
ATOM 1188 C CA . LEU A 1 155 ? 10.427 16.014 -10.429 1.00 90.56 155 LEU A CA 1
ATOM 1189 C C . LEU A 1 155 ? 10.288 15.770 -8.932 1.00 90.56 155 LEU A C 1
ATOM 1191 O O . LEU A 1 155 ? 11.279 15.826 -8.206 1.00 90.56 155 LEU A O 1
ATOM 1195 N N . LYS A 1 156 ? 9.076 15.471 -8.485 1.00 93.06 156 LYS A N 1
ATOM 1196 C CA . LYS A 1 156 ? 8.777 15.086 -7.114 1.00 93.06 156 LYS A CA 1
ATOM 1197 C C . LYS A 1 156 ? 8.310 13.642 -7.082 1.00 93.06 156 LYS A C 1
ATOM 1199 O O . LYS A 1 156 ? 7.437 13.240 -7.847 1.00 93.06 156 LYS A O 1
ATOM 1204 N N . ARG A 1 157 ? 8.867 12.861 -6.163 1.00 95.38 157 ARG A N 1
ATOM 1205 C CA . ARG A 1 157 ? 8.426 11.484 -5.923 1.00 95.38 157 ARG A CA 1
ATOM 1206 C C . ARG A 1 157 ? 7.233 11.510 -4.979 1.00 95.38 157 ARG A C 1
ATOM 1208 O O . ARG A 1 157 ? 7.385 11.838 -3.802 1.00 95.38 157 ARG A O 1
ATOM 1215 N N . THR A 1 158 ? 6.045 11.191 -5.476 1.00 95.25 158 THR A N 1
ATOM 1216 C CA . THR A 1 158 ? 4.803 11.201 -4.690 1.00 95.25 158 THR A CA 1
ATOM 1217 C C . THR A 1 158 ? 4.162 9.816 -4.618 1.00 95.25 158 THR A C 1
ATOM 1219 O O . THR A 1 158 ? 4.719 8.821 -5.093 1.00 95.25 158 THR A O 1
ATOM 1222 N N . ASN A 1 159 ? 3.037 9.713 -3.911 1.00 95.38 159 ASN A N 1
ATOM 1223 C CA . ASN A 1 159 ? 2.384 8.441 -3.640 1.00 95.38 159 ASN A CA 1
ATOM 1224 C C . ASN A 1 159 ? 1.862 7.790 -4.937 1.00 95.38 159 ASN A C 1
ATOM 1226 O O . ASN A 1 159 ? 0.988 8.343 -5.601 1.00 95.38 159 ASN A O 1
ATOM 1230 N N . ILE A 1 160 ? 2.361 6.592 -5.265 1.00 97.06 160 ILE A N 1
ATOM 1231 C CA . ILE A 1 160 ? 1.894 5.800 -6.418 1.00 97.06 160 ILE A CA 1
ATOM 1232 C C . ILE A 1 160 ? 0.658 4.949 -6.100 1.00 97.06 160 ILE A C 1
ATOM 1234 O O . ILE A 1 160 ? -0.027 4.507 -7.020 1.00 97.06 160 ILE A O 1
ATOM 1238 N N . GLY A 1 161 ? 0.347 4.730 -4.818 1.00 96.81 161 GLY A N 1
ATOM 1239 C CA . GLY A 1 161 ? -0.767 3.901 -4.354 1.00 96.81 161 GLY A CA 1
ATOM 1240 C C . GLY A 1 161 ? -2.095 4.151 -5.085 1.00 96.81 161 GLY A C 1
ATOM 1241 O O . GLY A 1 161 ? -2.682 3.177 -5.559 1.00 96.81 161 GLY A O 1
ATOM 1242 N N . PRO A 1 162 ? -2.543 5.411 -5.279 1.00 96.81 162 PRO A N 1
ATOM 1243 C CA . PRO A 1 162 ? -3.780 5.726 -6.007 1.00 96.81 162 PRO A CA 1
ATOM 1244 C C . PRO A 1 162 ? -3.832 5.206 -7.457 1.00 96.81 162 PRO A C 1
ATOM 1246 O O . PRO A 1 162 ? -4.908 4.912 -7.985 1.00 96.81 162 PRO A O 1
ATOM 1249 N N . TYR A 1 163 ? -2.674 5.053 -8.100 1.00 97.06 163 TYR A N 1
ATOM 1250 C CA . TYR A 1 163 ? -2.551 4.509 -9.454 1.00 97.06 163 TYR A CA 1
ATOM 1251 C C . TYR A 1 163 ? -2.406 2.982 -9.463 1.00 97.06 163 TYR A C 1
ATOM 1253 O O . TYR A 1 163 ? -2.462 2.370 -10.525 1.00 97.06 163 TYR A O 1
ATOM 1261 N N . GLY A 1 164 ? -2.236 2.346 -8.301 1.00 97.44 164 GLY A N 1
ATOM 1262 C CA . GLY A 1 164 ? -2.115 0.897 -8.177 1.00 97.44 164 GLY A CA 1
ATOM 1263 C C . GLY A 1 164 ? -3.384 0.161 -8.608 1.00 97.44 164 GLY A C 1
ATOM 1264 O O . GLY A 1 164 ? -4.500 0.654 -8.451 1.00 97.44 164 GLY A O 1
ATOM 1265 N N . ARG A 1 165 ? -3.225 -1.034 -9.163 1.00 97.00 165 ARG A N 1
ATOM 1266 C CA . ARG A 1 165 ? -4.304 -1.907 -9.634 1.00 97.00 165 ARG A CA 1
ATOM 1267 C C . ARG A 1 165 ? -4.027 -3.322 -9.161 1.00 97.00 165 ARG A C 1
ATOM 1269 O O . ARG A 1 165 ? -2.930 -3.828 -9.402 1.00 97.00 165 ARG A O 1
ATOM 1276 N N . LEU A 1 166 ? -5.003 -3.940 -8.503 1.00 95.88 166 LEU A N 1
ATOM 1277 C CA . LEU A 1 166 ? -4.876 -5.263 -7.896 1.00 95.88 166 LEU A CA 1
ATOM 1278 C C . LEU A 1 166 ? -5.656 -6.309 -8.692 1.00 95.88 166 LEU A C 1
ATOM 1280 O O . LEU A 1 166 ? -6.883 -6.270 -8.743 1.00 95.88 166 LEU A O 1
ATOM 1284 N N . ALA A 1 167 ? -4.957 -7.289 -9.251 1.00 94.38 167 ALA A N 1
ATOM 1285 C CA . ALA A 1 167 ? -5.564 -8.522 -9.735 1.00 94.38 167 ALA A CA 1
ATOM 1286 C C . ALA A 1 167 ? -5.268 -9.663 -8.755 1.00 94.38 167 ALA A C 1
ATOM 1288 O O . ALA A 1 167 ? -4.150 -9.788 -8.254 1.00 94.38 167 ALA A O 1
ATOM 1289 N N . LEU A 1 168 ? -6.271 -10.497 -8.483 1.00 90.81 168 LEU A N 1
ATOM 1290 C CA . LEU A 1 168 ? -6.120 -11.714 -7.688 1.00 90.81 168 LEU A CA 1
ATOM 1291 C C . LEU A 1 168 ? -6.207 -12.920 -8.623 1.00 90.81 168 LEU A C 1
ATOM 1293 O O . LEU A 1 168 ? -7.198 -13.097 -9.333 1.00 90.81 168 LEU A O 1
ATOM 1297 N N . HIS A 1 169 ? -5.168 -13.748 -8.622 1.00 88.56 169 HIS A N 1
ATOM 1298 C CA . HIS A 1 169 ? -5.109 -14.986 -9.390 1.00 88.56 169 HIS A CA 1
ATOM 1299 C C . HIS A 1 169 ? -4.810 -16.142 -8.442 1.00 88.56 169 HIS A C 1
ATOM 1301 O O . HIS A 1 169 ? -3.651 -16.369 -8.090 1.00 88.56 169 HIS A O 1
ATOM 1307 N N . LEU A 1 170 ? -5.855 -16.876 -8.042 1.00 85.25 170 LEU A N 1
ATOM 1308 C CA . LEU A 1 170 ? -5.758 -17.893 -6.989 1.00 85.25 170 LEU A CA 1
ATOM 1309 C C . LEU A 1 170 ? -5.119 -17.268 -5.732 1.00 85.25 170 LEU A C 1
ATOM 1311 O O . LEU A 1 170 ? -5.619 -16.258 -5.245 1.00 85.25 170 LEU A O 1
ATOM 1315 N N . ASP A 1 171 ? -3.986 -17.804 -5.283 1.00 87.06 171 ASP A N 1
ATOM 1316 C CA . ASP A 1 171 ? -3.257 -17.352 -4.094 1.00 87.06 171 ASP A CA 1
ATOM 1317 C C . ASP A 1 171 ? -2.220 -16.253 -4.395 1.00 87.06 171 ASP A C 1
ATOM 1319 O O . ASP A 1 171 ? -1.400 -15.910 -3.546 1.00 87.06 171 ASP A O 1
ATOM 1323 N N . THR A 1 172 ? -2.209 -15.707 -5.617 1.00 93.06 172 THR A N 1
ATOM 1324 C CA . THR A 1 172 ? -1.270 -14.651 -6.018 1.00 93.06 172 THR A CA 1
ATOM 1325 C C . THR A 1 172 ? -1.970 -13.305 -6.143 1.00 93.06 172 THR A C 1
ATOM 1327 O O . THR A 1 172 ? -2.874 -13.137 -6.965 1.00 93.06 172 THR A O 1
ATOM 1330 N N . ALA A 1 173 ? -1.487 -12.313 -5.398 1.00 94.56 173 ALA A N 1
ATOM 1331 C CA . ALA A 1 173 ? -1.825 -10.913 -5.621 1.00 94.56 173 ALA A CA 1
ATOM 1332 C C . ALA A 1 173 ? -0.870 -10.305 -6.652 1.00 94.56 173 ALA A C 1
ATOM 1334 O O . ALA A 1 173 ? 0.347 -10.448 -6.531 1.00 94.56 173 ALA A O 1
ATOM 1335 N N . VAL A 1 174 ? -1.407 -9.611 -7.652 1.00 96.00 174 VAL A N 1
ATOM 1336 C CA . VAL A 1 174 ? -0.638 -8.944 -8.706 1.00 96.00 174 VAL A CA 1
ATOM 1337 C C . VAL A 1 174 ? -0.955 -7.456 -8.702 1.00 96.00 174 VAL A C 1
ATOM 1339 O O . VAL A 1 174 ? -2.091 -7.054 -8.944 1.00 96.00 174 VAL A O 1
ATOM 1342 N N . PHE A 1 175 ? 0.067 -6.642 -8.456 1.00 96.81 175 PHE A N 1
ATOM 1343 C CA . PHE A 1 175 ? -0.002 -5.189 -8.496 1.00 96.81 175 PHE A CA 1
ATOM 1344 C C . PHE A 1 175 ? 0.598 -4.652 -9.789 1.00 96.81 175 PHE A C 1
ATOM 1346 O O . PHE A 1 175 ? 1.744 -4.945 -10.139 1.00 96.81 175 PHE A O 1
ATOM 1353 N N . THR A 1 176 ? -0.181 -3.826 -10.474 1.00 96.75 176 THR A N 1
ATOM 1354 C CA . THR A 1 176 ? 0.237 -3.024 -11.632 1.00 96.75 176 THR A CA 1
ATOM 1355 C C . THR A 1 176 ? -0.130 -1.564 -11.381 1.00 96.75 176 THR A C 1
ATOM 1357 O O . THR A 1 176 ? -0.750 -1.261 -10.362 1.00 96.75 176 THR A O 1
ATOM 1360 N N . PHE A 1 177 ? 0.252 -0.651 -12.273 1.00 96.62 177 PHE A N 1
ATOM 1361 C CA . PHE A 1 177 ? 0.013 0.780 -12.083 1.00 96.62 177 PHE A CA 1
ATOM 1362 C C . PHE A 1 177 ? -0.587 1.395 -13.348 1.00 96.62 177 PHE A C 1
ATOM 1364 O O . PHE A 1 177 ? 0.002 1.286 -14.421 1.00 96.62 177 PHE A O 1
ATOM 1371 N N . GLU A 1 178 ? -1.754 2.027 -13.225 1.00 95.81 178 GLU A N 1
ATOM 1372 C CA . GLU A 1 178 ? -2.439 2.733 -14.314 1.00 95.81 178 GLU A CA 1
ATOM 1373 C C . GLU A 1 178 ? -1.885 4.163 -14.432 1.00 95.81 178 GLU A C 1
ATOM 1375 O O . GLU A 1 178 ? -2.466 5.131 -13.946 1.00 95.81 178 GLU A O 1
ATOM 1380 N N . THR A 1 179 ? -0.692 4.266 -15.017 1.00 95.31 179 THR A N 1
ATOM 1381 C CA . THR A 1 179 ? 0.035 5.507 -15.336 1.00 95.31 179 THR A CA 1
ATOM 1382 C C . THR A 1 179 ? 1.023 5.225 -16.479 1.00 95.31 179 THR A C 1
ATOM 1384 O O . THR A 1 179 ? 1.267 4.067 -16.812 1.00 95.31 179 THR A O 1
ATOM 1387 N N . ASP A 1 180 ? 1.619 6.252 -17.084 1.00 95.19 180 ASP A N 1
ATOM 1388 C CA . ASP A 1 180 ? 2.597 6.080 -18.168 1.00 95.19 180 ASP A CA 1
ATOM 1389 C C . ASP A 1 180 ? 3.964 5.611 -17.651 1.00 95.19 180 ASP A C 1
ATOM 1391 O O . ASP A 1 180 ? 4.606 4.729 -18.232 1.00 95.19 180 ASP A O 1
ATOM 1395 N N . SER A 1 181 ? 4.422 6.196 -16.542 1.00 96.69 181 SER A N 1
ATOM 1396 C CA . SER A 1 181 ? 5.730 5.912 -15.952 1.00 96.69 181 SER A CA 1
ATOM 1397 C C . SER A 1 181 ? 5.681 5.865 -14.431 1.00 96.69 181 SER A C 1
ATOM 1399 O O . SER A 1 181 ? 4.765 6.392 -13.795 1.00 96.69 181 SER A O 1
ATOM 1401 N N . LEU A 1 182 ? 6.685 5.210 -13.857 1.00 96.50 182 LEU A N 1
ATOM 1402 C CA . LEU A 1 182 ? 6.931 5.191 -12.424 1.00 96.50 182 LEU A CA 1
ATOM 1403 C C . LEU A 1 182 ? 8.407 5.458 -12.132 1.00 96.50 182 LEU A C 1
ATOM 1405 O O . LEU A 1 182 ? 9.267 5.215 -12.982 1.00 96.50 182 LEU A O 1
ATOM 1409 N N . PHE A 1 183 ? 8.689 5.946 -10.928 1.00 97.88 183 PHE A N 1
ATOM 1410 C CA . PHE A 1 183 ? 10.039 6.017 -10.383 1.00 97.88 183 PHE A CA 1
ATOM 1411 C C . PHE A 1 183 ? 10.317 4.723 -9.613 1.00 97.88 183 PHE A C 1
ATOM 1413 O O . PHE A 1 183 ? 9.563 4.400 -8.698 1.00 97.88 183 PHE A O 1
ATOM 1420 N N . LEU A 1 184 ? 11.364 3.991 -9.982 1.00 97.31 184 LEU A N 1
ATOM 1421 C CA . LEU A 1 184 ? 11.814 2.739 -9.375 1.00 97.31 184 LEU A CA 1
ATOM 1422 C C . LEU A 1 184 ? 13.118 3.008 -8.615 1.00 97.31 184 LEU A C 1
ATOM 1424 O O . LEU A 1 184 ? 14.129 3.325 -9.241 1.00 97.31 184 LEU A O 1
ATOM 1428 N N . TYR A 1 185 ? 13.100 2.897 -7.284 1.00 96.44 185 TYR A N 1
ATOM 1429 C CA . TYR A 1 185 ? 14.281 3.189 -6.457 1.00 96.44 185 TYR A CA 1
ATOM 1430 C C . TYR A 1 185 ? 15.372 2.136 -6.617 1.00 96.44 185 TYR A C 1
ATOM 1432 O O . TYR A 1 185 ? 16.542 2.492 -6.688 1.00 96.44 185 TYR A O 1
ATOM 1440 N N . ASP A 1 186 ? 14.993 0.862 -6.689 1.00 95.69 186 ASP A N 1
ATOM 1441 C CA . ASP A 1 186 ? 15.911 -0.271 -6.786 1.00 95.69 186 ASP A CA 1
ATOM 1442 C C . ASP A 1 186 ? 15.293 -1.302 -7.731 1.00 95.69 186 ASP A C 1
ATOM 1444 O O . ASP A 1 186 ? 14.185 -1.803 -7.511 1.00 95.69 186 ASP A O 1
ATOM 1448 N N . ASP A 1 187 ? 15.993 -1.589 -8.824 1.00 94.56 187 ASP A N 1
ATOM 1449 C CA . ASP A 1 187 ? 15.542 -2.568 -9.798 1.00 94.56 187 ASP A CA 1
ATOM 1450 C C . ASP A 1 187 ? 15.847 -4.007 -9.358 1.00 94.56 187 ASP A C 1
ATOM 1452 O O . ASP A 1 187 ? 15.412 -4.942 -10.020 1.00 94.56 187 ASP A O 1
ATOM 1456 N N . MET A 1 188 ? 16.552 -4.228 -8.246 1.00 94.56 188 MET A N 1
ATOM 1457 C CA . MET A 1 188 ? 17.009 -5.538 -7.760 1.00 94.56 188 MET A CA 1
ATOM 1458 C C . MET A 1 188 ? 17.979 -6.253 -8.722 1.00 94.56 188 MET A C 1
ATOM 1460 O O . MET A 1 188 ? 18.183 -7.465 -8.632 1.00 94.56 188 MET A O 1
ATOM 1464 N N . ALA A 1 189 ? 18.582 -5.517 -9.656 1.00 93.38 189 ALA A N 1
ATOM 1465 C CA . ALA A 1 189 ? 19.612 -5.975 -10.588 1.00 93.38 189 ALA A CA 1
ATOM 1466 C C . ALA A 1 189 ? 20.834 -5.031 -10.630 1.00 93.38 189 ALA A C 1
ATOM 1468 O O . ALA A 1 189 ? 21.693 -5.170 -11.502 1.00 93.38 189 ALA A O 1
ATOM 1469 N N . GLY A 1 190 ? 20.942 -4.116 -9.661 1.00 92.50 190 GLY A N 1
ATOM 1470 C CA . GLY A 1 190 ? 22.086 -3.221 -9.478 1.00 92.50 190 GLY A CA 1
ATOM 1471 C C . GLY A 1 190 ? 21.905 -1.819 -10.060 1.00 92.50 190 GLY A C 1
ATOM 1472 O O . GLY A 1 190 ? 22.848 -1.029 -9.994 1.00 92.50 190 GLY A O 1
ATOM 1473 N N . HIS A 1 191 ? 20.727 -1.494 -10.597 1.00 93.81 191 HIS A N 1
ATOM 1474 C CA . HIS A 1 191 ? 20.383 -0.143 -11.026 1.00 93.81 191 HIS A CA 1
ATOM 1475 C C . HIS A 1 191 ? 19.402 0.488 -10.043 1.00 93.81 191 HIS A C 1
ATOM 1477 O O . HIS A 1 191 ? 18.457 -0.150 -9.585 1.00 93.81 191 HIS A O 1
ATOM 1483 N N . ASN A 1 192 ? 19.611 1.771 -9.772 1.00 95.88 192 ASN A N 1
ATOM 1484 C CA . ASN A 1 192 ? 18.803 2.534 -8.833 1.00 95.88 192 ASN A CA 1
ATOM 1485 C C . ASN A 1 192 ? 18.267 3.799 -9.504 1.00 95.88 192 ASN A C 1
ATOM 1487 O O . ASN A 1 192 ? 18.833 4.254 -10.502 1.00 95.88 192 ASN A O 1
ATOM 1491 N N . ASP A 1 193 ? 17.213 4.366 -8.923 1.00 95.56 193 ASP A N 1
ATOM 1492 C CA . ASP A 1 193 ? 16.649 5.671 -9.282 1.00 95.56 193 ASP A CA 1
ATOM 1493 C C . ASP A 1 193 ? 16.294 5.809 -10.776 1.00 95.56 193 ASP A C 1
ATOM 1495 O O . ASP A 1 193 ? 16.757 6.704 -11.487 1.00 95.56 193 ASP A O 1
ATOM 1499 N N . LEU A 1 194 ? 15.456 4.895 -11.269 1.00 96.00 194 LEU A N 1
ATOM 1500 C CA . LEU A 1 194 ? 15.059 4.824 -12.673 1.00 96.00 194 LEU A CA 1
ATOM 1501 C C . LEU A 1 194 ? 13.646 5.365 -12.892 1.00 96.00 194 LEU A C 1
ATOM 1503 O O . LEU A 1 194 ? 12.722 5.013 -12.167 1.00 96.00 194 LEU A O 1
ATOM 1507 N N . ILE A 1 195 ? 13.440 6.123 -13.970 1.00 97.00 195 ILE A N 1
ATOM 1508 C CA . ILE A 1 195 ? 12.095 6.352 -14.514 1.00 97.00 195 ILE A CA 1
ATOM 1509 C C . ILE A 1 195 ? 11.860 5.313 -15.602 1.00 97.00 195 ILE A C 1
ATOM 1511 O O . ILE A 1 195 ? 12.574 5.281 -16.606 1.00 97.00 195 ILE A O 1
ATOM 1515 N N . VAL A 1 196 ? 10.868 4.454 -15.399 1.00 96.81 196 VAL A N 1
ATOM 1516 C CA . VAL A 1 196 ? 10.565 3.336 -16.299 1.00 96.81 196 VAL A CA 1
ATOM 1517 C C . VAL A 1 196 ? 9.102 3.378 -16.733 1.00 96.81 196 VAL A C 1
ATOM 1519 O O . VAL A 1 196 ? 8.262 3.889 -15.988 1.00 96.81 196 VAL A O 1
ATOM 1522 N N . PRO A 1 197 ? 8.757 2.836 -17.916 1.00 97.12 197 PRO A N 1
ATOM 1523 C CA . PRO A 1 197 ? 7.362 2.704 -18.315 1.00 97.12 197 PRO A CA 1
ATOM 1524 C C . PRO A 1 197 ? 6.607 1.846 -17.301 1.00 97.12 197 PRO A C 1
ATOM 1526 O O . PRO A 1 197 ? 7.064 0.749 -16.970 1.00 97.12 197 PRO A O 1
ATOM 1529 N N . ALA A 1 198 ? 5.454 2.299 -16.816 1.00 96.31 198 ALA A N 1
ATOM 1530 C CA . ALA A 1 198 ? 4.751 1.595 -15.741 1.00 96.31 198 ALA A CA 1
ATOM 1531 C C . ALA A 1 198 ? 4.305 0.192 -16.173 1.00 96.31 198 ALA A C 1
ATOM 1533 O O . ALA A 1 198 ? 4.399 -0.756 -15.399 1.00 96.31 198 ALA A O 1
ATOM 1534 N N . HIS A 1 199 ? 3.941 0.031 -17.449 1.00 94.50 199 HIS A N 1
ATOM 1535 C CA . HIS A 1 199 ? 3.594 -1.265 -18.032 1.00 94.50 199 HIS A CA 1
ATOM 1536 C C . HIS A 1 199 ? 4.766 -2.265 -18.072 1.00 94.50 199 HIS A C 1
ATOM 1538 O O . HIS A 1 199 ? 4.563 -3.447 -18.330 1.00 94.50 199 HIS A O 1
ATOM 1544 N N . SER A 1 200 ? 6.006 -1.821 -17.853 1.00 95.56 200 SER A N 1
ATOM 1545 C CA . SER A 1 200 ? 7.149 -2.730 -17.740 1.00 95.56 200 SER A CA 1
ATOM 1546 C C . SER A 1 200 ? 7.278 -3.350 -16.350 1.00 95.56 200 SER A C 1
ATOM 1548 O O . SER A 1 200 ? 8.047 -4.298 -16.193 1.00 95.56 200 SER A O 1
ATOM 1550 N N . ILE A 1 201 ? 6.539 -2.839 -15.360 1.00 96.44 201 ILE A N 1
ATOM 1551 C CA . ILE A 1 201 ? 6.665 -3.187 -13.948 1.00 96.44 201 ILE A CA 1
ATOM 1552 C C . ILE A 1 201 ? 5.382 -3.841 -13.443 1.00 96.44 201 ILE A C 1
ATOM 1554 O O . ILE A 1 201 ? 4.275 -3.345 -13.643 1.00 96.44 201 ILE A O 1
ATOM 1558 N N . ARG A 1 202 ? 5.543 -4.940 -12.712 1.00 95.88 202 ARG A N 1
ATOM 1559 C CA . ARG A 1 202 ? 4.494 -5.496 -11.852 1.00 95.88 202 ARG A CA 1
ATOM 1560 C C . ARG A 1 202 ? 5.117 -6.063 -10.588 1.00 95.88 202 ARG A C 1
ATOM 1562 O O . ARG A 1 202 ? 6.237 -6.570 -10.628 1.00 95.88 202 ARG A O 1
ATOM 1569 N N . TYR A 1 203 ? 4.371 -6.033 -9.497 1.00 97.44 203 TYR A N 1
ATOM 1570 C CA . TYR A 1 203 ? 4.725 -6.754 -8.281 1.00 97.44 203 TYR A CA 1
ATOM 1571 C C . TYR A 1 203 ? 3.786 -7.933 -8.096 1.00 97.44 203 TYR A C 1
ATOM 1573 O O . TYR A 1 203 ? 2.595 -7.833 -8.384 1.00 97.44 203 TYR A O 1
ATOM 1581 N N . THR A 1 204 ? 4.312 -9.051 -7.614 1.00 96.44 204 THR A N 1
ATOM 1582 C CA . THR A 1 204 ? 3.502 -10.219 -7.265 1.00 96.44 204 THR A CA 1
ATOM 1583 C C . THR A 1 204 ? 3.783 -10.630 -5.840 1.00 96.44 204 THR A C 1
ATOM 1585 O O . THR A 1 204 ? 4.944 -10.691 -5.450 1.00 96.44 204 THR A O 1
ATOM 1588 N N . TYR A 1 205 ? 2.748 -10.956 -5.082 1.00 95.75 205 TYR A N 1
ATOM 1589 C CA . TYR A 1 205 ? 2.885 -11.591 -3.781 1.00 95.75 205 TYR A CA 1
ATOM 1590 C C . TYR A 1 205 ? 2.228 -12.966 -3.826 1.00 95.75 205 TYR A C 1
ATOM 1592 O O . TYR A 1 205 ? 1.058 -13.075 -4.189 1.00 95.75 205 TYR A O 1
ATOM 1600 N N . HIS A 1 206 ? 2.983 -13.991 -3.441 1.00 93.62 206 HIS A N 1
ATOM 1601 C CA . HIS A 1 206 ? 2.488 -15.349 -3.238 1.00 93.62 206 HIS A CA 1
ATOM 1602 C C . HIS A 1 206 ? 2.987 -15.867 -1.879 1.00 93.62 206 HIS A C 1
ATOM 1604 O O . HIS A 1 206 ? 4.160 -15.639 -1.566 1.00 93.62 206 HIS A O 1
ATOM 1610 N N . PRO A 1 207 ? 2.173 -16.586 -1.083 1.00 90.69 207 PRO A N 1
ATOM 1611 C CA . PRO A 1 207 ? 2.554 -17.036 0.260 1.00 90.69 207 PRO A CA 1
ATOM 1612 C C . PRO A 1 207 ? 3.882 -17.806 0.321 1.00 90.69 207 PRO A C 1
ATOM 1614 O O . PRO A 1 207 ? 4.686 -17.579 1.222 1.00 90.69 207 PRO A O 1
ATOM 1617 N N . ASP A 1 208 ? 4.149 -18.664 -0.668 1.00 91.44 208 ASP A N 1
ATOM 1618 C CA . ASP A 1 208 ? 5.350 -19.513 -0.666 1.00 91.44 208 ASP A CA 1
ATOM 1619 C C . ASP A 1 208 ? 6.640 -18.777 -1.059 1.00 91.44 208 ASP A C 1
ATOM 1621 O O . ASP A 1 208 ? 7.734 -19.164 -0.645 1.00 91.44 208 ASP A O 1
ATOM 1625 N N . THR A 1 209 ? 6.544 -17.739 -1.895 1.00 90.62 209 THR A N 1
ATOM 1626 C CA . THR A 1 209 ? 7.722 -17.048 -2.454 1.00 90.62 209 THR A CA 1
ATOM 1627 C C . THR A 1 209 ? 7.920 -15.650 -1.883 1.00 90.62 209 THR A C 1
ATOM 1629 O O . THR A 1 209 ? 9.025 -15.115 -1.964 1.00 90.62 209 THR A O 1
ATOM 1632 N N . GLY A 1 210 ? 6.885 -15.081 -1.267 1.00 93.81 210 GLY A N 1
ATOM 1633 C CA . GLY A 1 210 ? 6.843 -13.697 -0.818 1.00 93.81 210 GLY A CA 1
ATOM 1634 C C . GLY A 1 210 ? 6.580 -12.716 -1.959 1.00 93.81 210 GLY A C 1
ATOM 1635 O O . GLY A 1 210 ? 6.099 -13.090 -3.032 1.00 93.81 210 GLY A O 1
ATOM 1636 N N . LEU A 1 211 ? 6.878 -11.444 -1.690 1.00 96.31 211 LEU A N 1
ATOM 1637 C CA . LEU A 1 211 ? 6.788 -10.359 -2.661 1.00 96.31 211 LEU A CA 1
ATOM 1638 C C . LEU A 1 211 ? 7.932 -10.437 -3.679 1.00 96.31 211 LEU A C 1
ATOM 1640 O O . LEU A 1 211 ? 9.074 -10.731 -3.332 1.00 96.31 211 LEU A O 1
ATOM 1644 N N . GLU A 1 212 ? 7.630 -10.134 -4.936 1.00 96.38 212 GLU A N 1
ATOM 1645 C CA . GLU A 1 212 ? 8.580 -10.170 -6.043 1.00 96.38 212 GLU A CA 1
ATOM 1646 C C . GLU A 1 212 ? 8.326 -9.022 -7.009 1.00 96.38 212 GLU A C 1
ATOM 1648 O O . GLU A 1 212 ? 7.176 -8.684 -7.300 1.00 96.38 212 GLU A O 1
ATOM 1653 N N . LEU A 1 213 ? 9.406 -8.459 -7.540 1.00 97.50 213 LEU A N 1
ATOM 1654 C CA . LEU A 1 213 ? 9.373 -7.474 -8.609 1.00 97.50 213 LEU A CA 1
ATOM 1655 C C . LEU A 1 213 ? 9.506 -8.199 -9.947 1.00 97.50 213 LEU A C 1
ATOM 1657 O O . LEU A 1 213 ? 10.332 -9.094 -10.109 1.00 97.50 213 LEU A O 1
ATOM 1661 N N . TRP A 1 214 ? 8.741 -7.775 -10.940 1.00 96.62 214 TRP A N 1
ATOM 1662 C CA . TRP A 1 214 ? 8.945 -8.163 -12.324 1.00 96.62 214 TRP A CA 1
ATOM 1663 C C . TRP A 1 214 ? 9.188 -6.918 -13.159 1.00 96.62 214 TRP A C 1
ATOM 1665 O O . TRP A 1 214 ? 8.348 -6.021 -13.180 1.00 96.62 214 TRP A O 1
ATOM 1675 N N . GLN A 1 215 ? 10.298 -6.903 -13.892 1.00 95.12 215 GLN A N 1
ATOM 1676 C CA . GLN A 1 215 ? 10.606 -5.857 -14.861 1.00 95.12 215 GLN A CA 1
ATOM 1677 C C . GLN A 1 215 ? 10.805 -6.485 -16.237 1.00 95.12 215 GLN A C 1
ATOM 1679 O O . GLN A 1 215 ? 11.634 -7.381 -16.393 1.00 95.12 215 GLN A O 1
ATOM 1684 N N . ASN A 1 216 ? 10.039 -6.042 -17.236 1.00 92.88 216 ASN A N 1
ATOM 1685 C CA . ASN A 1 216 ? 10.063 -6.595 -18.597 1.00 92.88 216 ASN A CA 1
ATOM 1686 C C . ASN A 1 216 ? 9.919 -8.132 -18.617 1.00 92.88 216 ASN A C 1
ATOM 1688 O O . ASN A 1 216 ? 10.618 -8.834 -19.345 1.00 92.88 216 ASN A O 1
ATOM 1692 N N . GLY A 1 217 ? 9.047 -8.668 -17.756 1.00 90.56 217 GLY A N 1
ATOM 1693 C CA . GLY A 1 217 ? 8.808 -10.110 -17.630 1.00 90.56 217 GLY A CA 1
ATOM 1694 C C . GLY A 1 217 ? 9.891 -10.893 -16.878 1.00 90.56 217 GLY A C 1
ATOM 1695 O O . GLY A 1 217 ? 9.718 -12.091 -16.664 1.00 90.56 217 GLY A O 1
ATOM 1696 N N . GLN A 1 218 ? 10.969 -10.250 -16.425 1.00 93.44 218 GLN A N 1
ATOM 1697 C CA . GLN A 1 218 ? 12.002 -10.889 -15.612 1.00 93.44 218 GLN A CA 1
ATOM 1698 C C . GLN A 1 218 ? 11.683 -10.751 -14.124 1.00 93.44 218 GLN A C 1
ATOM 1700 O O . GLN A 1 218 ? 11.559 -9.637 -13.620 1.00 93.44 218 GLN A O 1
ATOM 1705 N N . ARG A 1 219 ? 11.580 -11.889 -13.433 1.00 94.50 219 ARG A N 1
ATOM 1706 C CA . ARG A 1 219 ? 11.361 -11.984 -11.984 1.00 94.50 219 ARG A CA 1
ATOM 1707 C C . ARG A 1 219 ? 12.619 -11.596 -11.210 1.00 94.50 219 ARG A C 1
ATOM 1709 O O . ARG A 1 219 ? 13.715 -12.033 -11.556 1.00 94.50 219 ARG A O 1
ATOM 1716 N N . ARG A 1 220 ? 12.441 -10.828 -10.137 1.00 93.88 220 ARG A N 1
ATOM 1717 C CA . ARG A 1 220 ? 13.493 -10.337 -9.248 1.00 93.88 220 ARG A CA 1
ATOM 1718 C C . ARG A 1 220 ? 13.017 -10.426 -7.800 1.00 93.88 220 ARG A C 1
ATOM 1720 O O . ARG A 1 220 ? 11.918 -9.982 -7.466 1.00 93.88 220 ARG A O 1
ATOM 1727 N N . ALA A 1 221 ? 13.835 -11.036 -6.949 1.00 90.38 221 ALA A N 1
ATOM 1728 C CA . ALA A 1 221 ? 13.525 -11.152 -5.531 1.00 90.38 221 ALA A CA 1
ATOM 1729 C C . ALA A 1 221 ? 13.657 -9.780 -4.863 1.00 90.38 221 ALA A C 1
ATOM 1731 O O . ALA A 1 221 ? 14.667 -9.103 -5.053 1.00 90.38 221 ALA A O 1
ATOM 1732 N N . VAL A 1 222 ? 12.657 -9.386 -4.077 1.00 90.38 222 VAL A N 1
ATOM 1733 C CA . VAL A 1 222 ? 12.730 -8.164 -3.266 1.00 90.38 222 VAL A CA 1
ATOM 1734 C C . VAL A 1 222 ? 13.268 -8.481 -1.873 1.00 90.38 222 VAL A C 1
ATOM 1736 O O . VAL A 1 222 ? 13.323 -9.639 -1.442 1.00 90.38 222 VAL A O 1
ATOM 1739 N N . LYS A 1 223 ? 13.658 -7.436 -1.145 1.00 81.25 223 LYS A N 1
ATOM 1740 C CA . LYS A 1 223 ? 14.070 -7.548 0.257 1.00 81.25 223 LYS A CA 1
ATOM 1741 C C . LYS A 1 223 ? 12.885 -8.058 1.083 1.00 81.25 223 LYS A C 1
ATOM 1743 O O . LYS A 1 223 ? 11.781 -7.521 1.001 1.00 81.25 223 LYS A O 1
ATOM 1748 N N . ARG A 1 224 ? 13.109 -9.117 1.865 1.00 78.31 224 ARG A N 1
ATOM 1749 C CA . ARG A 1 224 ? 12.084 -9.649 2.772 1.00 78.31 224 ARG A CA 1
ATOM 1750 C C . ARG A 1 224 ? 11.835 -8.659 3.918 1.00 78.31 224 ARG A C 1
ATOM 1752 O O . ARG A 1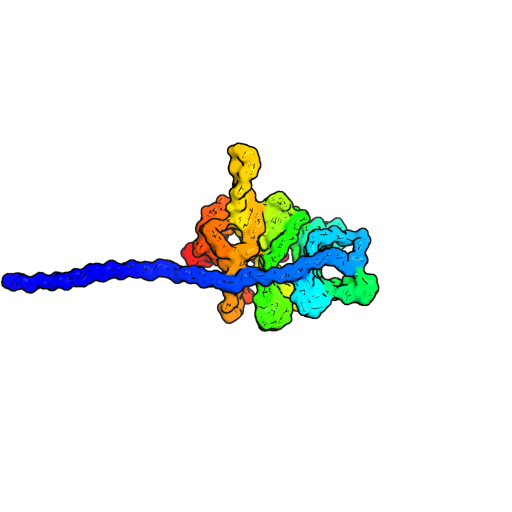 224 ? 12.788 -7.990 4.320 1.00 78.31 224 ARG A O 1
ATOM 1759 N N . PRO A 1 225 ? 10.604 -8.595 4.455 1.00 72.94 225 PRO A N 1
ATOM 1760 C CA . PRO A 1 225 ? 10.333 -7.872 5.694 1.00 72.94 225 PRO A CA 1
ATOM 1761 C C . PRO A 1 225 ? 11.300 -8.317 6.799 1.00 72.94 225 PRO A C 1
ATOM 1763 O O . PRO A 1 225 ? 11.560 -9.516 6.937 1.00 72.94 225 PRO A O 1
ATOM 1766 N N . SER A 1 226 ? 11.849 -7.352 7.538 1.00 58.56 226 SER A N 1
ATOM 1767 C CA . SER A 1 226 ? 12.693 -7.570 8.722 1.00 58.56 226 SER A CA 1
ATOM 1768 C C . SER A 1 226 ? 11.868 -7.844 9.968 1.00 58.56 226 SER A C 1
ATOM 1770 O O . SER A 1 226 ? 10.883 -7.090 10.153 1.00 58.56 226 SER A O 1
#

Radius of gyration: 21.79 Å; chains: 1; bounding box: 42×52×94 Å

Sequence (226 aa):
MALLWSGCGGGGQEPGPPAIEHGAAPVPLKVVDDNIRHDTLLIQTTFDVGDGTYVMVAGNVDPTFEGIRLYRYALLPDSNARILAYSTGGYDSWTMLPTFFSISDPPGTHLILANFGERESWGQKLLYMDSTFTDLGFLDVAYPEHINEGDTTYLKRTNIGPYGRLALHLDTAVFTFETDSLFLYDDMAGHNDLIVPAHSIRYTYHPDTGLELWQNGQRRAVKRPS

pLDDT: mean 85.38, std 16.37, range [36.25, 97.94]

Secondary structure (DSSP, 8-state):
-------------PPPSPP----BPPB-PEEE---S--SS--EEEEEE-SSSEEEEEEE-S-TTS-SEEEEEEEE-TTS-EEEEEEPPPBTT-SEEEEEEEEESSSTTEEEEEEEEESSSEEEEEEEEESSSEEEEEEE-EEEEEEEEETTEEEEEEE--GGGEEEEEETTEEEEEESSSEEEEEE-SSS-EEEEEEGGGEEEEEETTTEEEEEETTEEEEPPPP-